Protein AF-0000000076152136 (afdb_homodimer)

Nearest PDB structures (foldseek):
  3vpp-assembly1_A  TM=8.158E-01  e=1.693E-06  Homo sapiens
  3l9j-assembly1_C  TM=7.430E-01  e=2.283E-07  Homo sapiens
  6m5m-assembly1_A  TM=7.061E-01  e=3.364E-07  Saxidomus purpurata
  6a7s-assembly1_B  TM=7.247E-01  e=1.395E-06  Saxidomus purpurata
  1jwi-assembly1_A  TM=7.028E-01  e=2.193E-06  Bitis arietans

Solvent-accessible surface area (backbone atoms only — not comparable to full-atom values): 16920 Å² total; per-residue (Å²): 137,85,80,77,77,78,78,76,78,74,75,74,73,73,76,73,76,66,71,71,78,74,70,53,63,88,88,33,53,70,56,91,92,34,29,31,45,81,40,78,63,60,34,22,42,62,55,40,42,54,51,20,25,75,72,72,25,29,26,30,71,61,94,42,66,66,58,47,50,49,53,18,48,51,28,42,76,67,68,39,78,58,48,25,30,35,24,36,34,46,79,33,61,86,38,74,36,30,44,45,22,31,49,55,68,45,36,68,40,79,48,85,71,74,58,66,47,93,56,68,46,39,28,43,70,93,54,67,18,38,21,29,30,37,26,36,84,47,56,37,48,32,45,42,78,50,45,82,26,17,27,30,26,27,90,135,86,79,77,76,80,77,76,76,76,76,76,73,74,75,71,77,68,71,72,78,73,70,52,62,89,87,32,53,71,57,91,94,34,28,30,44,80,40,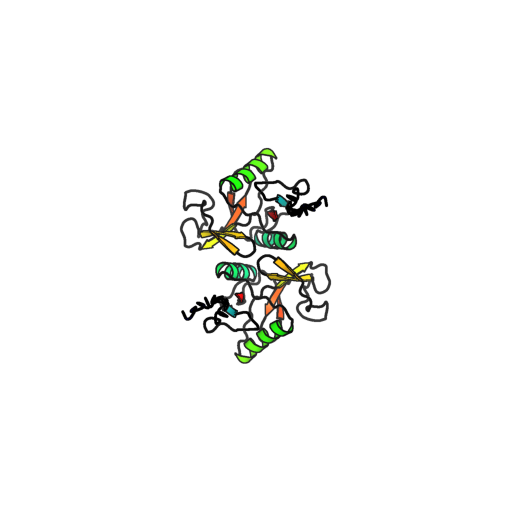78,64,60,32,22,42,61,56,41,42,52,50,19,24,74,71,74,24,29,25,30,69,62,96,42,66,66,57,47,50,50,51,19,48,49,29,40,76,67,68,38,78,59,48,24,30,35,25,37,34,46,79,34,62,87,38,74,34,30,43,46,22,30,47,56,68,45,36,69,39,77,47,86,70,73,57,67,47,90,57,66,46,38,30,43,71,93,55,68,17,39,21,30,29,37,25,36,82,49,55,36,48,32,45,43,78,48,46,83,25,17,27,30,26,27,88

Structure (mmCIF, N/CA/C/O backbone):
data_AF-0000000076152136-model_v1
#
loop_
_entity.id
_entity.type
_entity.pdbx_description
1 polymer 'C-type lectin domain-containing protein'
#
loop_
_atom_site.group_PDB
_atom_site.id
_atom_site.type_symbol
_atom_site.label_atom_id
_atom_site.label_alt_id
_atom_site.label_comp_id
_atom_site.label_asym_id
_atom_site.label_entity_id
_atom_site.label_seq_id
_atom_site.pdbx_PDB_ins_code
_atom_site.Cartn_x
_atom_site.Cartn_y
_atom_site.Cartn_z
_atom_site.occupancy
_atom_site.B_iso_or_equiv
_atom_site.auth_seq_id
_atom_site.auth_comp_id
_atom_site.auth_asym_id
_atom_site.auth_atom_id
_atom_site.pdbx_PDB_model_num
ATOM 1 N N . MET A 1 1 ? -76.875 11.047 0.855 1 34.5 1 MET A N 1
ATOM 2 C CA . MET A 1 1 ? -75.75 10.117 0.779 1 34.5 1 MET A CA 1
ATOM 3 C C . MET A 1 1 ? -74.438 10.867 0.661 1 34.5 1 MET A C 1
ATOM 5 O O . MET A 1 1 ? -74.188 11.555 -0.335 1 34.5 1 MET A O 1
ATOM 9 N N . LEU A 1 2 ? -73.875 11.336 1.82 1 40 2 LEU A N 1
ATOM 10 C CA . LEU A 1 2 ? -72.688 12.102 2.045 1 40 2 LEU A CA 1
ATOM 11 C C . LEU A 1 2 ? -71.438 11.273 1.706 1 40 2 LEU A C 1
ATOM 13 O O . LEU A 1 2 ? -71.25 10.172 2.238 1 40 2 LEU A O 1
ATOM 17 N N . ALA A 1 3 ? -71 11.289 0.425 1 41.75 3 ALA A N 1
ATOM 18 C CA . ALA A 1 3 ? -69.75 10.672 -0.077 1 41.75 3 ALA A CA 1
ATOM 19 C C . ALA A 1 3 ? -68.562 11.188 0.685 1 41.75 3 ALA A C 1
ATOM 21 O O . ALA A 1 3 ? -68.25 12.391 0.699 1 41.75 3 ALA A O 1
ATOM 22 N N . PHE A 1 4 ? -68.25 10.508 1.838 1 46.78 4 PHE A N 1
ATOM 23 C CA . PHE A 1 4 ? -67 10.781 2.514 1 46.78 4 PHE A CA 1
ATOM 24 C C . PHE A 1 4 ? -65.812 10.406 1.632 1 46.78 4 PHE A C 1
ATOM 26 O O . PHE A 1 4 ? -65.688 9.258 1.184 1 46.78 4 PHE A O 1
ATOM 33 N N . SER A 1 5 ? -65.312 11.328 0.805 1 44.88 5 SER A N 1
ATOM 34 C CA . SER A 1 5 ? -64.062 11.156 0.088 1 44.88 5 SER A CA 1
ATOM 35 C C . SER A 1 5 ? -62.875 10.93 1.052 1 44.88 5 SER A C 1
ATOM 37 O O . SER A 1 5 ? -62.688 11.711 1.982 1 44.88 5 SER A O 1
ATOM 39 N N . HIS A 1 6 ? -62.594 9.617 1.369 1 48.75 6 HIS A N 1
ATOM 40 C CA . HIS A 1 6 ? -61.406 9.297 2.131 1 48.75 6 HIS A CA 1
ATOM 41 C C . HIS A 1 6 ? -60.156 9.797 1.422 1 48.75 6 HIS A C 1
ATOM 43 O O . HIS A 1 6 ? -59.875 9.406 0.283 1 48.75 6 HIS A O 1
ATOM 49 N N . CYS A 1 7 ? -59.688 11.031 1.726 1 40.19 7 CYS A N 1
ATOM 50 C CA . CYS A 1 7 ? -58.344 11.484 1.329 1 40.19 7 CYS A CA 1
ATOM 51 C C . CYS A 1 7 ? -57.25 10.586 1.918 1 40.19 7 CYS A C 1
ATOM 53 O O . CYS A 1 7 ? -57.125 10.5 3.139 1 40.19 7 CYS A O 1
ATOM 55 N N . VAL A 1 8 ? -56.969 9.492 1.274 1 46.38 8 VAL A N 1
ATOM 56 C CA . VAL A 1 8 ? -55.781 8.711 1.646 1 46.38 8 VAL A CA 1
ATOM 57 C C . VAL A 1 8 ? -54.531 9.594 1.575 1 46.38 8 VAL A C 1
ATOM 59 O O . VAL A 1 8 ? -54.156 10.07 0.501 1 46.38 8 VAL A O 1
ATOM 62 N N . LEU A 1 9 ? -54.281 10.352 2.617 1 42.28 9 LEU A N 1
ATOM 63 C CA . LEU A 1 9 ? -52.969 10.969 2.703 1 42.28 9 LEU A CA 1
ATOM 64 C C . LEU A 1 9 ? -51.844 9.914 2.627 1 42.28 9 LEU A C 1
ATOM 66 O O . LEU A 1 9 ? -51.781 9.039 3.492 1 42.28 9 LEU A O 1
ATOM 70 N N . VAL A 1 10 ? -51.438 9.562 1.43 1 45.47 10 VAL A N 1
ATOM 71 C CA . VAL A 1 10 ? -50.219 8.797 1.251 1 45.47 10 VAL A CA 1
ATOM 72 C C . VAL A 1 10 ? -49.031 9.555 1.864 1 45.47 10 VAL A C 1
ATOM 74 O O . VAL A 1 10 ? -48.688 10.641 1.397 1 45.47 10 VAL A O 1
ATOM 77 N N . PHE A 1 11 ? -48.875 9.414 3.164 1 42.09 11 PHE A N 1
ATOM 78 C CA . PHE A 1 11 ? -47.625 9.891 3.734 1 42.09 11 PHE A CA 1
ATOM 79 C C . PHE A 1 11 ? -46.438 9.273 3.012 1 42.09 11 PHE A C 1
ATOM 81 O O . PHE A 1 11 ? -46.188 8.062 3.1 1 42.09 11 PHE A O 1
ATOM 88 N N . CYS A 1 12 ? -46.031 9.789 1.852 1 41.72 12 CYS A N 1
ATOM 89 C CA . CYS A 1 12 ? -44.688 9.508 1.346 1 41.72 12 CYS A CA 1
ATOM 90 C C . CYS A 1 12 ? -43.625 9.797 2.406 1 41.72 12 CYS A C 1
ATOM 92 O O . CYS A 1 12 ? -43.375 10.961 2.74 1 41.72 12 CYS A O 1
ATOM 94 N N . GLY A 1 13 ? -43.594 8.945 3.475 1 42.78 13 GLY A N 1
ATOM 95 C CA . GLY A 1 13 ? -42.438 9.086 4.359 1 42.78 13 GLY A CA 1
ATOM 96 C C . GLY A 1 13 ? -41.125 9.281 3.617 1 42.78 13 GLY A C 1
ATOM 97 O O . GLY A 1 13 ? -40.688 8.406 2.869 1 42.78 13 GLY A O 1
ATOM 98 N N . LEU A 1 14 ? -40.812 10.469 3.139 1 42.31 14 LEU A N 1
ATOM 99 C CA . LEU A 1 14 ? -39.438 10.812 2.799 1 42.31 14 LEU A CA 1
ATOM 100 C C . LEU A 1 14 ? -38.469 10.258 3.842 1 42.31 14 LEU A C 1
ATOM 102 O O . LEU A 1 14 ? -38.469 10.711 4.988 1 42.31 14 LEU A O 1
ATOM 106 N N . HIS A 1 15 ? -38.094 8.938 3.791 1 45.69 15 HIS A N 1
ATOM 107 C CA . HIS A 1 15 ? -36.906 8.516 4.504 1 45.69 15 HIS A CA 1
ATOM 108 C C . HIS A 1 15 ? -35.75 9.477 4.238 1 45.69 15 HIS A C 1
ATOM 110 O O . HIS A 1 15 ? -35.188 9.492 3.141 1 45.69 15 HIS A O 1
ATOM 116 N N . LEU A 1 16 ? -35.781 10.648 4.762 1 39.72 16 LEU A N 1
ATOM 117 C CA . LEU A 1 16 ? -34.5 11.344 4.902 1 39.72 16 LEU A CA 1
ATOM 118 C C . LEU A 1 16 ? -33.438 10.414 5.441 1 39.72 16 LEU A C 1
ATOM 120 O O . LEU A 1 16 ? -33.5 9.984 6.598 1 39.72 16 LEU A O 1
ATOM 124 N N . PHE A 1 17 ? -32.844 9.547 4.641 1 41.81 17 PHE A N 1
ATOM 125 C CA . PHE A 1 17 ? -31.516 9.039 4.969 1 41.81 17 PHE A CA 1
ATOM 126 C C . PHE A 1 17 ? -30.625 10.156 5.516 1 41.81 17 PHE A C 1
ATOM 128 O O . PHE A 1 17 ? -30.047 10.922 4.746 1 41.81 17 PHE A O 1
ATOM 135 N N . TYR A 1 18 ? -31 10.828 6.613 1 36.88 18 TYR A N 1
ATOM 136 C CA . TYR A 1 18 ? -29.969 11.547 7.336 1 36.88 18 TYR A CA 1
ATOM 137 C C . TYR A 1 18 ? -28.703 10.695 7.449 1 36.88 18 TYR A C 1
ATOM 139 O O . TYR A 1 18 ? -28.703 9.656 8.117 1 36.88 18 TYR A O 1
ATOM 147 N N . SER A 1 19 ? -27.891 10.516 6.41 1 42.25 19 SER A N 1
ATOM 148 C CA . SER A 1 19 ? -26.484 10.164 6.656 1 42.25 19 SER A CA 1
ATOM 149 C C . SER A 1 19 ? -25.969 10.812 7.938 1 42.25 19 SER A C 1
ATOM 151 O O . SER A 1 19 ? -25.984 12.031 8.07 1 42.25 19 SER A O 1
ATOM 153 N N . GLN A 1 20 ? -26.406 10.367 9.156 1 41.06 20 GLN A N 1
ATOM 154 C CA . GLN A 1 20 ? -25.703 10.82 10.352 1 41.06 20 GLN A CA 1
ATOM 155 C C . GLN A 1 20 ? -24.281 11.25 10.016 1 41.06 20 GLN A C 1
ATOM 157 O O . GLN A 1 20 ? -23.516 10.477 9.445 1 41.06 20 GLN A O 1
ATOM 162 N N . ALA A 1 21 ? -23.984 12.383 9.547 1 46.81 21 ALA A N 1
ATOM 163 C CA . ALA A 1 21 ? -22.672 13 9.594 1 46.81 21 ALA A CA 1
ATOM 164 C C . ALA A 1 21 ? -21.844 12.445 10.758 1 46.81 21 ALA A C 1
ATOM 166 O O . ALA A 1 21 ? -22.203 12.648 11.922 1 46.81 21 ALA A O 1
ATOM 167 N N . ASP A 1 22 ? -21.375 11.195 10.977 1 51.34 22 ASP A N 1
ATOM 168 C CA . ASP A 1 22 ? -20.578 10.516 12.008 1 51.34 22 ASP A CA 1
ATOM 169 C C . ASP A 1 22 ? -19.484 11.43 12.539 1 51.34 22 ASP A C 1
ATOM 171 O O . ASP A 1 22 ? -18.609 11.867 11.789 1 51.34 22 ASP A O 1
ATOM 175 N N . ALA A 1 23 ? -19.766 12.227 13.586 1 57.69 23 ALA A N 1
ATOM 176 C CA . ALA A 1 23 ? -18.828 13.008 14.391 1 57.69 23 ALA A CA 1
ATOM 177 C C . ALA A 1 23 ? -17.5 12.273 14.547 1 57.69 23 ALA A C 1
ATOM 179 O O . ALA A 1 23 ? -17.469 11.055 14.719 1 57.69 23 ALA A O 1
ATOM 180 N N . CYS A 1 24 ? -16.5 12.914 13.914 1 74.12 24 CYS A N 1
ATOM 181 C CA . CYS A 1 24 ? -15.172 12.383 14.18 1 74.12 24 CYS A CA 1
ATOM 182 C C . CYS A 1 24 ? -14.961 12.156 15.672 1 74.12 24 CYS A C 1
ATOM 184 O O . CYS A 1 24 ? -15.469 12.922 16.5 1 74.12 24 CYS A O 1
ATOM 186 N N . SER A 1 25 ? -15.016 10.852 16.156 1 62.91 25 SER A N 1
ATOM 187 C CA . SER A 1 25 ? -14.789 10.617 17.578 1 62.91 25 SER A CA 1
ATOM 188 C C . SER A 1 25 ? -13.656 11.492 18.109 1 62.91 25 SER A C 1
ATOM 190 O O . SER A 1 25 ? -12.727 11.828 17.359 1 62.91 25 SER A O 1
ATOM 192 N N . HIS A 1 26 ? -13.773 12.375 19.094 1 62.06 26 HIS A N 1
ATOM 193 C CA . HIS A 1 26 ? -12.703 13.109 19.766 1 62.06 26 HIS A CA 1
ATOM 194 C C . HIS A 1 26 ? -11.508 12.203 20.047 1 62.06 26 HIS A C 1
ATOM 196 O O . HIS A 1 26 ? -11.68 11.055 20.453 1 62.06 26 HIS A O 1
ATOM 202 N N . PRO A 1 27 ? -10.297 12.836 19.688 1 63.66 27 PRO A N 1
ATOM 203 C CA . PRO A 1 27 ? -9.656 14.094 19.297 1 63.66 27 PRO A CA 1
A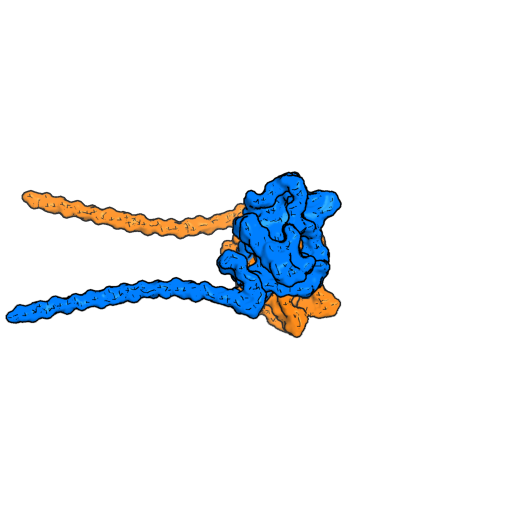TOM 204 C C . PRO A 1 27 ? -9.25 14.117 17.812 1 63.66 27 PRO A C 1
ATOM 206 O O . PRO A 1 27 ? -8.336 14.852 17.438 1 63.66 27 PRO A O 1
ATOM 209 N N . TYR A 1 28 ? -9.961 13.5 17.016 1 73.44 28 TYR A N 1
ATOM 210 C CA . TYR A 1 28 ? -9.57 13.43 15.617 1 73.44 28 TYR A CA 1
ATOM 211 C C . TYR A 1 28 ? -9.93 14.719 14.883 1 73.44 28 TYR A C 1
ATOM 213 O O . TYR A 1 28 ? -11.086 15.148 14.906 1 73.44 28 TYR A O 1
ATOM 221 N N . PRO A 1 29 ? -8.875 15.531 14.305 1 78.06 29 PRO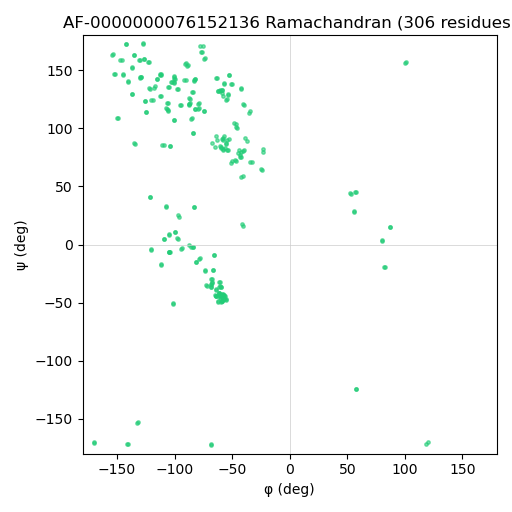 A N 1
ATOM 222 C CA . PRO A 1 29 ? -9.188 16.703 13.5 1 78.06 29 PRO A CA 1
ATOM 223 C C . PRO A 1 29 ? -10.195 16.406 12.391 1 78.06 29 PRO A C 1
ATOM 225 O O . PRO A 1 29 ? -10.188 15.32 11.812 1 78.06 29 PRO A O 1
ATOM 228 N N . LYS A 1 30 ? -11.078 17.406 12.305 1 84.31 30 LYS A N 1
ATOM 229 C CA . LYS A 1 30 ? -12.008 17.375 11.18 1 84.31 30 LYS A CA 1
ATOM 230 C C . LYS A 1 30 ? -11.648 18.422 10.141 1 84.31 30 LYS A C 1
ATOM 232 O O . LYS A 1 30 ? -11.523 19.609 10.469 1 84.31 30 LYS A O 1
ATOM 237 N N . ILE A 1 31 ? -11.305 18.031 9 1 84.44 31 ILE A N 1
ATOM 238 C CA . ILE A 1 31 ? -11.07 18.938 7.879 1 84.44 31 ILE A CA 1
ATOM 239 C C . ILE A 1 31 ? -12.047 18.609 6.75 1 84.44 31 ILE A C 1
ATOM 241 O O . ILE A 1 31 ? -12.062 17.484 6.234 1 84.44 31 ILE A O 1
ATOM 245 N N . GLY A 1 32 ? -12.836 19.625 6.301 1 79.75 32 GLY A N 1
ATOM 246 C CA . GLY A 1 32 ? -13.891 19.312 5.348 1 79.75 32 GLY A CA 1
ATOM 247 C C . GLY A 1 32 ? -14.875 18.281 5.859 1 79.75 32 GLY A C 1
ATOM 248 O O . GLY A 1 32 ? -15.438 18.422 6.945 1 79.75 32 GLY A O 1
ATOM 249 N N . GLN A 1 33 ? -14.984 17.25 5.066 1 80.69 33 GLN A N 1
ATOM 250 C CA . GLN A 1 33 ? -15.945 16.219 5.441 1 80.69 33 GLN A CA 1
ATOM 251 C C . GLN A 1 33 ? -15.242 14.992 6.004 1 80.69 33 GLN A C 1
ATOM 253 O O . GLN A 1 33 ? -15.883 13.977 6.285 1 80.69 33 GLN A O 1
ATOM 258 N N . SER A 1 34 ? -13.953 15.18 6.188 1 88.06 34 SER A N 1
ATOM 259 C CA . SER A 1 34 ? -13.195 14.008 6.59 1 88.06 34 SER A CA 1
ATOM 260 C C . SER A 1 34 ? -12.672 14.141 8.016 1 88.06 34 SER A C 1
ATOM 262 O O . SER A 1 34 ? -12.43 15.258 8.492 1 88.06 34 SER A O 1
ATOM 264 N N . CYS A 1 35 ? -12.625 12.977 8.711 1 92 35 CYS A N 1
ATOM 265 C CA . CYS A 1 35 ? -12 12.875 10.023 1 92 35 CYS A CA 1
ATOM 266 C C . CYS A 1 35 ? -10.602 12.281 9.914 1 92 35 CYS A C 1
ATOM 268 O O . CYS A 1 35 ? -10.375 11.344 9.133 1 92 35 CYS A O 1
ATOM 270 N N . TYR A 1 36 ? -9.719 12.852 10.688 1 94.06 36 TYR A N 1
ATOM 271 C CA . TYR A 1 36 ? -8.32 12.43 10.609 1 94.06 36 TYR A CA 1
ATOM 272 C C . TYR A 1 36 ? -7.816 11.938 11.961 1 94.06 36 TYR A C 1
ATOM 274 O O . TYR A 1 36 ? -8.148 12.516 13 1 94.06 36 TYR A O 1
ATOM 282 N N . LEU A 1 37 ? -7.156 10.859 11.969 1 93.56 37 LEU A N 1
ATOM 283 C CA . LEU A 1 37 ? -6.48 10.305 13.141 1 93.56 37 LEU A CA 1
ATOM 284 C C . LEU A 1 37 ? -4.973 10.484 13.039 1 93.56 37 LEU A C 1
ATOM 286 O O . LEU A 1 37 ? -4.336 9.93 12.133 1 93.56 37 LEU A O 1
ATOM 290 N N . LEU A 1 38 ? -4.43 11.297 13.977 1 95.44 38 LEU A N 1
ATOM 291 C CA . LEU A 1 38 ? -2.986 11.492 14.031 1 95.44 38 LEU A CA 1
ATOM 292 C C . LEU A 1 38 ? -2.322 10.422 14.891 1 95.44 38 LEU A C 1
ATOM 294 O O . LEU A 1 38 ? -2.709 10.227 16.047 1 95.44 38 LEU A O 1
ATOM 298 N N . ASN A 1 39 ? -1.43 9.688 14.312 1 96.31 39 ASN A N 1
ATOM 299 C CA . ASN A 1 39 ? -0.642 8.68 15.016 1 96.31 39 ASN A CA 1
ATOM 300 C C . ASN A 1 39 ? 0.798 9.141 15.227 1 96.31 39 ASN A C 1
ATOM 302 O O . ASN A 1 39 ? 1.455 9.586 14.281 1 96.31 39 ASN A O 1
ATOM 306 N N . TYR A 1 40 ? 1.277 8.922 16.422 1 96.5 40 TYR A N 1
ATOM 307 C CA . TYR A 1 40 ? 2.553 9.539 16.766 1 96.5 40 TYR A CA 1
ATOM 308 C C . TYR A 1 40 ? 3.678 8.508 16.75 1 96.5 40 TYR A C 1
ATOM 310 O O . TYR A 1 40 ? 4.852 8.859 16.891 1 96.5 40 TYR A O 1
ATOM 318 N N . GLU A 1 41 ? 3.293 7.273 16.562 1 96.62 41 GLU A N 1
ATOM 319 C CA . GLU A 1 41 ? 4.336 6.27 16.375 1 96.62 41 GLU A CA 1
ATOM 320 C C . GLU A 1 41 ? 5.184 6.586 15.141 1 96.62 41 GLU A C 1
ATOM 322 O O . GLU A 1 41 ? 4.656 6.961 14.094 1 96.62 41 GLU A O 1
ATOM 327 N N . ARG A 1 42 ? 6.52 6.52 15.344 1 98.06 42 ARG A N 1
ATOM 328 C CA . ARG A 1 42 ? 7.434 6.805 14.25 1 98.06 42 ARG A CA 1
ATOM 329 C C . ARG A 1 42 ? 7.617 5.586 13.352 1 98.06 42 ARG A C 1
ATOM 331 O O . ARG A 1 42 ? 8.125 4.551 13.797 1 98.06 42 ARG A O 1
ATOM 338 N N . VAL A 1 43 ? 7.211 5.707 12.133 1 97.44 43 VAL A N 1
ATOM 339 C CA . VAL A 1 43 ? 7.246 4.586 11.203 1 97.44 43 VAL A CA 1
ATOM 340 C C . VAL A 1 43 ? 7.625 5.082 9.812 1 97.44 43 VAL A C 1
ATOM 342 O O . VAL A 1 43 ? 7.824 6.281 9.609 1 97.44 43 VAL A O 1
ATOM 345 N N . THR A 1 44 ? 7.863 4.137 8.859 1 96.5 44 THR A N 1
ATOM 346 C CA . THR A 1 44 ? 8.047 4.484 7.457 1 96.5 44 THR A CA 1
ATOM 347 C C . THR A 1 44 ? 6.703 4.801 6.801 1 96.5 44 THR A C 1
ATOM 349 O O . THR A 1 44 ? 5.648 4.492 7.355 1 96.5 44 THR A O 1
ATOM 352 N N . TRP A 1 45 ? 6.773 5.414 5.629 1 97.38 45 TRP A N 1
ATOM 353 C CA . TRP A 1 45 ? 5.551 5.664 4.875 1 97.38 45 TRP A CA 1
ATOM 354 C C . TRP A 1 45 ? 4.824 4.359 4.566 1 97.38 45 TRP A C 1
ATOM 356 O O . TRP A 1 45 ? 3.602 4.277 4.699 1 97.38 45 TRP A O 1
ATOM 366 N N . ASN A 1 46 ? 5.566 3.355 4.168 1 93.62 46 ASN A N 1
ATOM 367 C CA . ASN A 1 46 ? 4.969 2.07 3.814 1 93.62 46 ASN A CA 1
ATOM 368 C C . ASN A 1 46 ? 4.234 1.449 4.996 1 93.62 46 ASN A C 1
ATOM 370 O O . ASN A 1 46 ? 3.125 0.933 4.844 1 93.62 46 ASN A O 1
ATOM 374 N N . THR A 1 47 ? 4.832 1.51 6.105 1 94.31 47 THR A N 1
ATOM 375 C CA . THR A 1 47 ? 4.188 0.997 7.312 1 94.31 47 THR A CA 1
ATOM 376 C C . THR A 1 47 ? 2.939 1.807 7.645 1 94.31 47 THR A C 1
ATOM 378 O O . THR A 1 47 ? 1.898 1.24 7.984 1 94.31 47 THR A O 1
ATOM 381 N N . ALA A 1 48 ? 3.057 3.104 7.539 1 97.62 48 ALA A N 1
ATOM 382 C CA . ALA A 1 48 ? 1.928 3.994 7.801 1 97.62 48 ALA A CA 1
ATOM 383 C C . ALA A 1 48 ? 0.741 3.652 6.902 1 97.62 48 ALA A C 1
ATOM 385 O O . ALA A 1 48 ? -0.397 3.574 7.371 1 97.62 48 ALA A O 1
ATOM 386 N N . TYR A 1 49 ? 1.048 3.49 5.641 1 96.88 49 TYR A N 1
ATOM 387 C CA . TYR A 1 49 ? 0.014 3.162 4.664 1 96.88 49 TYR A CA 1
ATOM 388 C C . TYR A 1 49 ? -0.746 1.907 5.074 1 96.88 49 TYR A C 1
ATOM 390 O O . TYR A 1 49 ? -1.979 1.902 5.105 1 96.88 49 TYR A O 1
ATOM 398 N N . MET A 1 50 ? -0.024 0.896 5.441 1 94.5 50 MET A N 1
ATOM 399 C CA . MET A 1 50 ? -0.636 -0.376 5.816 1 94.5 50 MET A CA 1
ATOM 400 C C . MET A 1 50 ? -1.411 -0.242 7.121 1 94.5 50 MET A C 1
ATOM 402 O O . MET A 1 50 ? -2.463 -0.862 7.293 1 94.5 50 MET A O 1
ATOM 406 N N . ARG A 1 51 ? -0.927 0.512 8.016 1 95.06 51 ARG A N 1
ATOM 407 C CA . ARG A 1 51 ? -1.616 0.714 9.281 1 95.06 51 ARG A CA 1
ATOM 408 C C . ARG A 1 51 ? -2.963 1.398 9.07 1 95.06 51 ARG A C 1
ATOM 410 O O . ARG A 1 51 ? -3.967 0.997 9.664 1 95.06 51 ARG A O 1
ATOM 417 N N . CYS A 1 52 ? -2.963 2.377 8.273 1 96.44 52 CYS A N 1
ATOM 418 C CA . CYS A 1 52 ? -4.227 3.068 8.047 1 96.44 52 CYS A CA 1
ATOM 419 C C . CYS A 1 52 ? -5.238 2.146 7.375 1 96.44 52 CYS A 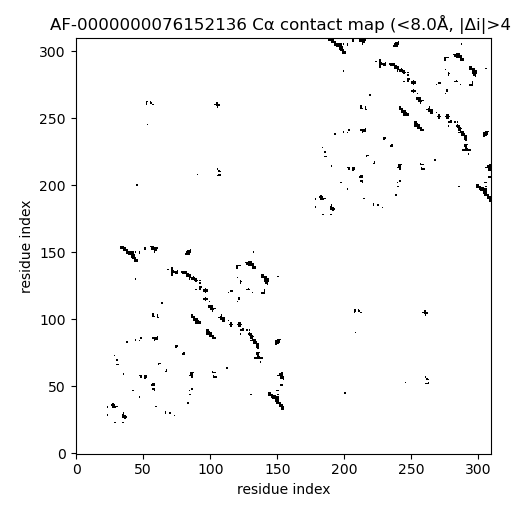C 1
ATOM 421 O O . CYS A 1 52 ? -6.43 2.201 7.684 1 96.44 52 CYS A O 1
ATOM 423 N N . LEU A 1 53 ? -4.785 1.313 6.445 1 95.5 53 LEU A N 1
ATOM 424 C CA . LEU A 1 53 ? -5.672 0.317 5.852 1 95.5 53 LEU A CA 1
ATOM 425 C C . LEU A 1 53 ? -6.25 -0.6 6.926 1 95.5 53 LEU A C 1
ATOM 427 O O . LEU A 1 53 ? -7.441 -0.916 6.902 1 95.5 53 LEU A O 1
ATOM 431 N N . SER A 1 54 ? -5.391 -1.009 7.836 1 92.62 54 SER A N 1
ATOM 432 C CA . SER A 1 54 ? -5.828 -1.943 8.867 1 92.62 54 SER A CA 1
ATOM 433 C C . SER A 1 54 ? -6.844 -1.296 9.805 1 92.62 54 SER A C 1
ATOM 435 O O . SER A 1 54 ? -7.637 -1.99 10.445 1 92.62 54 SER A O 1
ATOM 437 N N . TYR A 1 55 ? -6.859 0.032 9.867 1 91.31 55 TYR A N 1
ATOM 438 C CA . TYR A 1 55 ? -7.82 0.771 10.68 1 91.31 55 TYR A CA 1
ATOM 439 C C . TYR A 1 55 ? -9.133 0.954 9.93 1 91.31 55 TYR A C 1
ATOM 441 O O . TYR A 1 55 ? -10.094 1.506 10.477 1 91.31 55 TYR A O 1
ATOM 449 N N . GLY A 1 56 ? -9.203 0.493 8.742 1 91.44 56 GLY A N 1
ATOM 450 C CA . GLY A 1 56 ? -10.414 0.651 7.957 1 91.44 56 GLY A CA 1
ATOM 451 C C . GLY A 1 56 ? -10.4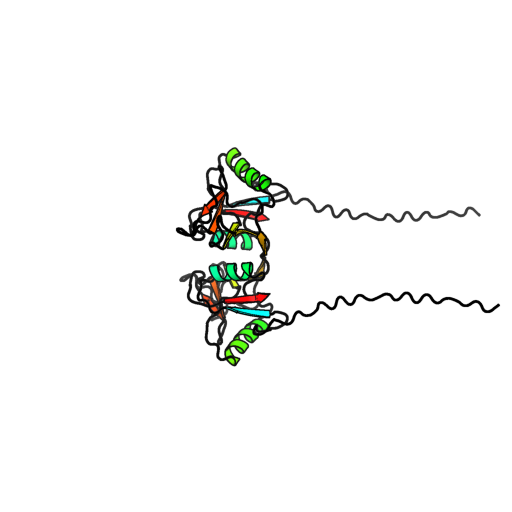69 1.962 7.191 1 91.44 56 GLY A C 1
ATOM 452 O O . GLY A 1 56 ? -11.523 2.365 6.707 1 91.44 56 GLY A O 1
ATOM 453 N N . GLY A 1 57 ? -9.391 2.619 7.078 1 93.06 57 GLY A N 1
ATOM 454 C CA . GLY A 1 57 ? -9.25 3.863 6.336 1 93.06 57 GLY A CA 1
ATOM 455 C C . GLY A 1 57 ? -8.062 3.873 5.398 1 93.06 57 GLY A C 1
ATOM 456 O O . GLY A 1 57 ? -7.711 2.84 4.824 1 93.06 57 GLY A O 1
ATOM 457 N N . HIS A 1 58 ? -7.539 5.012 5.121 1 95.88 58 HIS A N 1
ATOM 458 C CA . HIS A 1 58 ? -6.363 5.199 4.273 1 95.88 58 HIS A CA 1
ATOM 459 C C . HIS A 1 58 ? -5.535 6.391 4.738 1 95.88 58 HIS A C 1
ATOM 461 O O . HIS A 1 58 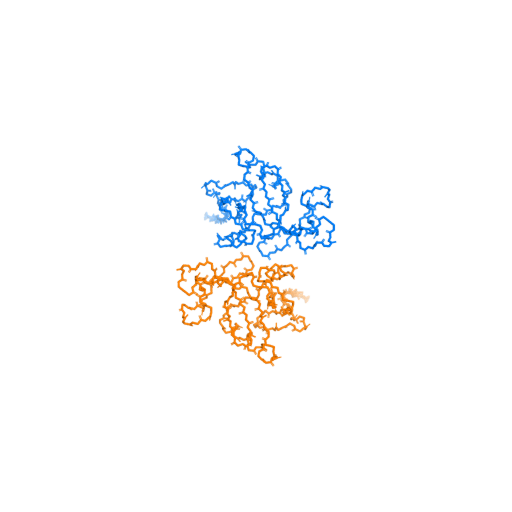? -6 7.203 5.543 1 95.88 58 HIS A O 1
ATOM 467 N N . LEU A 1 59 ? -4.285 6.383 4.34 1 97.31 59 LEU A N 1
ATOM 468 C CA . LEU A 1 59 ? -3.494 7.578 4.613 1 97.31 59 LEU A CA 1
ATOM 469 C C . LEU A 1 59 ? -4.195 8.828 4.09 1 97.31 59 LEU A C 1
ATOM 471 O O . LEU A 1 59 ? -4.793 8.797 3.01 1 97.31 59 LEU A O 1
ATOM 475 N N . ALA A 1 60 ? -4.008 9.883 4.809 1 96.88 60 ALA A N 1
ATOM 476 C CA . ALA A 1 60 ? -4.785 11.102 4.582 1 96.88 60 ALA A CA 1
ATOM 477 C C . ALA A 1 60 ? -4.586 11.617 3.158 1 96.88 60 ALA A C 1
ATOM 479 O O . ALA A 1 60 ? -3.457 11.703 2.676 1 96.88 60 ALA A O 1
ATOM 480 N N . VAL A 1 61 ? -5.629 11.938 2.539 1 96.5 61 VAL A N 1
ATOM 481 C CA . VAL A 1 61 ? -5.656 12.555 1.219 1 96.5 61 VAL A CA 1
ATOM 482 C C . VAL A 1 61 ? -6.488 13.836 1.265 1 96.5 61 VAL A C 1
ATOM 484 O O . VAL A 1 61 ? -7.285 14.031 2.184 1 96.5 61 VAL A O 1
ATOM 487 N N . PHE A 1 62 ? -6.223 14.68 0.255 1 94.38 62 PHE A N 1
ATOM 488 C CA . PHE A 1 62 ? -6.891 15.977 0.242 1 94.38 62 PHE A CA 1
ATOM 489 C C . PHE A 1 62 ? -7.375 16.328 -1.161 1 94.38 62 PHE A C 1
ATOM 491 O O . PHE A 1 62 ? -6.598 16.297 -2.117 1 94.38 62 PHE A O 1
ATOM 498 N N . GLU A 1 63 ? -8.602 16.688 -1.244 1 89.81 63 GLU A N 1
ATOM 499 C CA . GLU A 1 63 ? -9.219 16.938 -2.539 1 89.81 63 GLU A CA 1
ATOM 500 C C . GLU A 1 63 ? -8.711 18.25 -3.145 1 89.81 63 GLU A C 1
ATOM 502 O O . GLU A 1 63 ? -8.609 18.375 -4.367 1 89.81 63 GLU A O 1
ATOM 507 N N . THR A 1 64 ? -8.469 19.203 -2.254 1 90.69 64 THR A N 1
ATOM 508 C CA . THR A 1 64 ? -8.008 20.516 -2.717 1 90.69 64 THR A CA 1
ATOM 509 C C . THR A 1 64 ? -6.777 20.953 -1.934 1 90.69 64 THR A C 1
ATOM 511 O O . THR A 1 64 ? -6.516 20.469 -0.836 1 90.69 64 THR A O 1
ATOM 514 N N . LEU A 1 65 ? -6.02 21.906 -2.592 1 89.81 65 LEU A N 1
ATOM 515 C CA . LEU A 1 65 ? -4.879 22.484 -1.892 1 89.81 65 LEU A CA 1
ATOM 516 C C . LEU A 1 65 ? -5.328 23.188 -0.615 1 89.81 65 LEU A C 1
ATOM 518 O O . LEU A 1 65 ? -4.625 23.156 0.397 1 89.81 65 LEU A O 1
ATOM 522 N N . ASP A 1 66 ? -6.484 23.797 -0.689 1 91.31 66 ASP A N 1
ATOM 523 C CA . ASP A 1 66 ? -7.016 24.484 0.487 1 91.31 66 ASP A CA 1
ATOM 524 C C . ASP A 1 66 ? -7.188 23.516 1.653 1 91.31 66 ASP A C 1
ATOM 526 O O . ASP A 1 66 ? -6.824 23.828 2.789 1 91.31 66 ASP A O 1
ATOM 530 N N . GLU A 1 67 ? -7.797 22.391 1.424 1 92 67 GLU A N 1
ATOM 531 C CA . GLU A 1 67 ? -7.965 21.391 2.459 1 92 67 GLU A CA 1
ATOM 532 C C . GLU A 1 67 ? -6.617 20.953 3.035 1 92 67 GLU A C 1
ATOM 534 O O . GLU A 1 67 ? -6.48 20.797 4.25 1 92 67 GLU A O 1
ATOM 539 N N . LEU A 1 68 ? -5.688 20.766 2.186 1 92.69 68 LEU A N 1
ATOM 540 C CA . LEU A 1 68 ? -4.34 20.375 2.586 1 92.69 68 LEU A CA 1
ATOM 541 C C . LEU A 1 68 ? -3.725 21.422 3.512 1 92.69 68 LEU A C 1
ATOM 543 O O . LEU A 1 68 ? -3.162 21.078 4.555 1 92.69 68 LEU A O 1
ATOM 547 N N . LEU A 1 69 ? -3.799 22.641 3.123 1 91.88 69 LEU A N 1
ATOM 548 C CA . LEU A 1 69 ? -3.219 23.719 3.904 1 91.88 69 LEU A CA 1
ATOM 549 C C . LEU A 1 69 ? -3.961 23.906 5.227 1 91.88 69 LEU A C 1
ATOM 551 O O . LEU A 1 69 ? -3.363 24.281 6.23 1 91.88 69 LEU A O 1
ATOM 555 N N . LEU A 1 70 ? -5.293 23.625 5.211 1 93.81 70 LEU A N 1
ATOM 556 C CA . LEU A 1 70 ? -6.055 23.672 6.457 1 93.81 70 LEU A CA 1
ATOM 557 C C . LEU A 1 70 ? -5.512 22.656 7.457 1 93.81 70 LEU A C 1
ATOM 559 O O . LEU A 1 70 ? -5.523 22.906 8.664 1 93.81 70 LEU A O 1
ATOM 563 N N . MET A 1 71 ? -5.082 21.516 7.004 1 94.31 71 MET A N 1
ATOM 564 C CA . MET A 1 71 ? -4.473 20.531 7.887 1 94.31 71 MET A CA 1
ATOM 565 C C . MET A 1 71 ? -3.195 21.078 8.516 1 94.31 71 MET A C 1
ATOM 567 O O . MET A 1 71 ? -2.984 20.938 9.719 1 94.31 71 MET A O 1
ATOM 571 N N . SER A 1 72 ? -2.312 21.641 7.727 1 94.88 72 SER A N 1
ATOM 572 C CA . SER A 1 72 ? -1.083 22.234 8.234 1 94.88 72 SER A CA 1
ATOM 573 C C . SER A 1 72 ? -1.382 23.312 9.266 1 94.88 72 SER A C 1
ATOM 575 O O . SER A 1 72 ? -0.722 23.391 10.305 1 94.88 72 SER A O 1
ATOM 577 N N . GLU A 1 73 ? -2.354 24.125 8.922 1 95 73 GLU A N 1
ATOM 578 C CA . GLU A 1 73 ? -2.754 25.203 9.836 1 95 73 GLU A CA 1
ATOM 579 C C . GLU A 1 73 ? -3.262 24.625 11.156 1 95 73 GLU A C 1
ATOM 581 O O . GLU A 1 73 ? -3.012 25.203 12.219 1 95 73 GLU A O 1
ATOM 586 N N . ASP A 1 74 ? -4.027 23.578 11.086 1 93.44 74 ASP A N 1
ATOM 587 C CA . ASP A 1 74 ? -4.52 22.938 12.305 1 93.44 74 ASP A CA 1
ATOM 588 C C . ASP A 1 74 ? -3.361 22.469 13.18 1 93.44 74 ASP A C 1
ATOM 590 O O . ASP A 1 74 ? -3.387 22.656 14.398 1 93.44 74 ASP A O 1
ATOM 594 N N . LEU A 1 75 ? -2.391 21.875 12.586 1 95 75 LEU A N 1
ATOM 595 C CA . LEU A 1 75 ? -1.208 21.422 13.32 1 95 75 LEU A CA 1
ATOM 596 C C . LEU A 1 75 ? -0.499 22.609 13.969 1 95 75 LEU A C 1
ATOM 598 O O . LEU A 1 75 ? -0.034 22.516 15.109 1 95 75 LEU A O 1
ATOM 602 N N . LYS A 1 76 ? -0.421 23.672 13.211 1 96.06 76 LYS A N 1
ATOM 603 C CA . LYS A 1 76 ? 0.193 24.891 13.727 1 96.06 76 LYS A CA 1
ATOM 604 C C . LYS A 1 76 ? -0.562 25.406 14.945 1 96.06 76 LYS A C 1
ATOM 606 O O . LYS A 1 76 ? 0.048 25.734 15.969 1 96.06 76 LYS A O 1
ATOM 611 N N . LYS A 1 77 ? -1.88 25.453 14.859 1 94.69 77 LYS A N 1
ATOM 612 C CA . LYS A 1 77 ? -2.723 25.938 15.953 1 94.69 77 LYS A CA 1
ATOM 613 C C . LYS A 1 77 ? -2.543 25.078 17.203 1 94.69 77 LYS A C 1
ATOM 615 O O . LYS A 1 77 ? -2.602 25.594 18.328 1 94.69 77 LYS A O 1
ATOM 620 N N . ARG A 1 78 ? -2.299 23.859 17.016 1 92.31 78 ARG A N 1
ATOM 621 C CA . ARG A 1 78 ? -2.121 22.922 18.109 1 92.31 78 ARG A CA 1
ATOM 622 C C . ARG A 1 78 ? -0.678 22.922 18.609 1 92.31 78 ARG A C 1
ATOM 624 O O . ARG A 1 78 ? -0.336 22.203 19.547 1 92.31 78 ARG A O 1
ATOM 631 N N . ASN A 1 79 ? 0.144 23.672 18 1 95.38 79 ASN A N 1
ATOM 632 C CA . ASN A 1 79 ? 1.573 23.719 18.281 1 95.38 79 ASN A CA 1
ATOM 633 C C . ASN A 1 79 ? 2.211 22.344 18.156 1 95.38 79 ASN A C 1
ATOM 635 O O . ASN A 1 79 ? 3.074 21.969 18.953 1 95.38 79 ASN A O 1
ATOM 639 N N . ASP A 1 80 ? 1.545 21.562 17.281 1 94.69 80 ASP A N 1
ATOM 640 C CA . ASP A 1 80 ? 2.121 20.266 16.953 1 94.69 80 ASP A CA 1
ATOM 641 C C . ASP A 1 80 ? 3.154 20.391 15.828 1 94.69 80 ASP A C 1
ATOM 643 O O . ASP A 1 80 ? 2.797 20.609 14.672 1 94.69 80 ASP A O 1
ATOM 647 N N . ARG A 1 81 ? 4.445 20.234 16.156 1 95.94 81 ARG A N 1
ATOM 648 C CA . ARG A 1 81 ? 5.535 20.453 15.203 1 95.94 81 ARG A CA 1
ATOM 649 C C . ARG A 1 81 ? 5.996 19.125 14.594 1 95.94 81 ARG A C 1
ATOM 651 O O . ARG A 1 81 ? 7.012 19.078 13.891 1 95.94 81 ARG A O 1
ATOM 658 N N . ARG A 1 82 ? 5.348 18.109 14.883 1 97 82 ARG A N 1
ATOM 659 C CA . ARG A 1 82 ? 5.742 16.797 14.383 1 97 82 ARG A CA 1
ATOM 660 C C . ARG A 1 82 ? 5.406 16.641 12.906 1 97 82 ARG A C 1
ATOM 662 O O . ARG A 1 82 ? 4.621 17.422 12.359 1 97 82 ARG A O 1
ATOM 669 N N . ASN A 1 83 ? 6.086 15.68 12.273 1 98.12 83 ASN A N 1
ATOM 670 C CA . ASN A 1 83 ? 5.891 15.32 10.875 1 98.12 83 ASN A CA 1
ATOM 671 C C . ASN A 1 83 ? 4.973 14.117 10.727 1 98.12 83 ASN A C 1
ATOM 673 O O . ASN A 1 83 ? 5.117 13.125 11.445 1 98.12 83 ASN A O 1
ATOM 677 N N . PHE A 1 84 ? 3.988 14.203 9.797 1 98.12 84 PHE A N 1
ATOM 678 C CA . PHE A 1 84 ? 3.033 13.117 9.609 1 98.12 84 PHE A CA 1
ATOM 679 C C . PHE A 1 84 ? 3.006 12.664 8.148 1 98.12 84 PHE A C 1
ATOM 681 O O . PHE A 1 84 ? 2.756 13.477 7.254 1 98.12 84 PHE A O 1
ATOM 688 N N . HIS A 1 85 ? 3.277 11.312 7.93 1 98.56 85 HIS A N 1
ATOM 689 C CA . HIS A 1 85 ? 3.057 10.766 6.594 1 98.56 85 HIS A CA 1
ATOM 690 C C . HIS A 1 85 ? 1.615 10.977 6.145 1 98.56 85 HIS A C 1
ATOM 692 O O . HIS A 1 85 ? 0.684 10.82 6.938 1 98.56 85 HIS A O 1
ATOM 698 N N . ILE A 1 86 ? 1.436 11.359 4.871 1 98.06 86 ILE A N 1
ATOM 699 C CA . ILE A 1 86 ? 0.129 11.453 4.23 1 98.06 86 ILE A CA 1
ATOM 700 C C . ILE A 1 86 ? 0.139 10.664 2.924 1 98.06 86 ILE A C 1
ATOM 702 O O . ILE A 1 86 ? 1.192 10.203 2.477 1 98.06 86 ILE A O 1
ATOM 706 N N . GLY A 1 87 ? -1.041 10.531 2.309 1 97.81 87 GLY A N 1
ATOM 707 C CA . GLY A 1 87 ? -1.259 9.5 1.305 1 97.81 87 GLY A CA 1
ATOM 708 C C . GLY A 1 87 ? -0.776 9.898 -0.076 1 97.81 87 GLY A C 1
ATOM 709 O O . GLY A 1 87 ? -1.372 9.516 -1.084 1 97.81 87 GLY A O 1
ATOM 710 N N . GLY A 1 88 ? 0.235 10.664 -0.19 1 96.38 88 GLY A N 1
ATOM 711 C CA . GLY A 1 88 ? 0.746 11.102 -1.48 1 96.38 88 GLY A CA 1
ATOM 712 C C . GLY A 1 88 ? 1.957 10.305 -1.939 1 96.38 88 GLY A C 1
ATOM 713 O O . GLY A 1 88 ? 2.824 9.969 -1.133 1 96.38 88 GLY A O 1
ATOM 714 N N . ARG A 1 89 ? 1.948 10.078 -3.271 1 94.69 89 ARG A N 1
ATOM 715 C CA . ARG A 1 89 ? 3.043 9.328 -3.883 1 94.69 89 ARG A CA 1
ATOM 716 C C . ARG A 1 89 ? 3.43 9.93 -5.23 1 94.69 89 ARG A C 1
ATOM 718 O O . ARG A 1 89 ? 2.562 10.344 -6 1 94.69 89 ARG A O 1
ATOM 725 N N . ASN A 1 90 ? 4.781 9.953 -5.441 1 93.19 90 ASN A N 1
ATOM 726 C CA . ASN A 1 90 ? 5.281 10.227 -6.781 1 93.19 90 ASN A CA 1
ATOM 727 C C . ASN A 1 90 ? 5.383 8.953 -7.617 1 93.19 90 ASN A C 1
ATOM 729 O O . ASN A 1 90 ? 6.094 8.016 -7.246 1 93.19 90 ASN A O 1
ATOM 733 N N . ILE A 1 91 ? 4.656 8.914 -8.812 1 90.94 91 ILE A N 1
ATOM 734 C CA . ILE A 1 91 ? 4.59 7.645 -9.531 1 90.94 91 ILE A CA 1
ATOM 735 C C . ILE A 1 91 ? 5.504 7.691 -10.75 1 90.94 91 ILE A C 1
ATOM 737 O O . ILE A 1 91 ? 5.699 6.68 -11.43 1 90.94 91 ILE A O 1
ATOM 741 N N . ASN A 1 92 ? 6.062 8.812 -11.031 1 88.75 92 ASN A N 1
ATOM 742 C CA . ASN A 1 92 ? 6.961 8.961 -12.172 1 88.75 92 ASN A CA 1
ATOM 743 C C . ASN A 1 92 ? 8.023 10.023 -11.906 1 88.75 92 ASN A C 1
ATOM 745 O O . ASN A 1 92 ? 7.762 11.219 -12.078 1 88.75 92 ASN A O 1
ATOM 749 N N . ARG A 1 93 ? 9.195 9.578 -11.727 1 86.19 93 ARG A N 1
ATOM 750 C CA . ARG A 1 93 ? 10.281 10.477 -11.367 1 86.19 93 ARG A CA 1
ATOM 751 C C . ARG A 1 93 ? 10.852 11.18 -12.602 1 86.19 93 ARG A C 1
ATOM 753 O O . ARG A 1 93 ? 11.602 12.148 -12.477 1 86.19 93 ARG A O 1
ATOM 760 N N . HIS A 1 94 ? 10.523 10.672 -13.695 1 84.5 94 HIS A N 1
ATOM 761 C CA . HIS A 1 94 ? 11.055 11.242 -14.922 1 84.5 94 HIS A CA 1
ATOM 762 C C . HIS A 1 94 ? 10.305 12.516 -15.305 1 84.5 94 HIS A C 1
ATOM 764 O O . HIS A 1 94 ? 10.75 13.258 -16.188 1 84.5 94 HIS A O 1
ATOM 770 N N . ILE A 1 95 ? 9.227 12.711 -14.664 1 83.75 95 ILE A N 1
ATOM 771 C CA . ILE A 1 95 ? 8.469 13.945 -14.875 1 83.75 95 ILE A CA 1
ATOM 772 C C . ILE A 1 95 ? 9.008 15.039 -13.953 1 83.75 95 ILE A C 1
ATOM 774 O O . ILE A 1 95 ? 9.133 14.836 -12.742 1 83.75 95 ILE A O 1
ATOM 778 N N . SER A 1 96 ? 9.375 16.156 -14.531 1 80.62 96 SER A N 1
ATOM 779 C CA . SER A 1 96 ? 9.852 17.281 -13.734 1 80.62 96 SER A CA 1
ATOM 780 C C . SER A 1 96 ? 8.844 17.656 -12.648 1 80.62 96 SER A C 1
ATOM 782 O O . SER A 1 96 ? 7.645 17.781 -12.93 1 80.62 96 SER A O 1
ATOM 784 N N . GLY A 1 97 ? 9.32 17.766 -11.438 1 83.38 97 GLY A N 1
ATOM 785 C CA . GLY A 1 97 ? 8.453 18.094 -10.32 1 83.38 97 GLY A CA 1
ATOM 786 C C . GLY A 1 97 ? 7.707 16.906 -9.766 1 83.38 97 GLY A C 1
ATOM 787 O O . GLY A 1 97 ? 7.156 16.953 -8.664 1 83.38 97 GLY A O 1
ATOM 788 N N . GLY A 1 98 ? 7.68 15.883 -10.68 1 86.69 98 GLY A N 1
ATOM 789 C CA . GLY A 1 98 ? 7.047 14.648 -10.242 1 86.69 98 GLY A CA 1
ATOM 790 C C . GLY A 1 98 ? 5.625 14.5 -10.75 1 86.69 98 GLY A C 1
ATOM 791 O O . GLY A 1 98 ? 5.016 15.469 -11.211 1 86.69 98 GLY A O 1
ATOM 792 N N . ASP A 1 99 ? 5.168 13.344 -10.828 1 90.88 99 ASP A N 1
ATOM 793 C CA . ASP A 1 99 ? 3.771 12.992 -11.062 1 90.88 99 ASP A CA 1
ATOM 794 C C . ASP A 1 99 ? 3.105 12.523 -9.766 1 90.88 99 ASP A C 1
ATOM 796 O O . ASP A 1 99 ? 2.961 11.32 -9.531 1 90.88 99 ASP A O 1
ATOM 800 N N . TRP A 1 100 ? 2.635 13.453 -9 1 94.12 100 TRP A N 1
ATOM 801 C CA . TRP A 1 100 ? 2.123 13.211 -7.656 1 94.12 100 TRP A CA 1
ATOM 802 C C . TRP A 1 100 ? 0.665 12.766 -7.699 1 94.12 100 TRP A C 1
ATOM 804 O O . TRP A 1 100 ? -0.158 13.383 -8.375 1 94.12 100 TRP A O 1
ATOM 814 N N . ARG A 1 101 ? 0.41 11.664 -6.949 1 95.69 101 ARG A N 1
ATOM 815 C CA . ARG A 1 101 ? -0.929 11.094 -6.852 1 95.69 101 ARG A CA 1
ATOM 816 C C . ARG A 1 101 ? -1.323 10.859 -5.398 1 95.69 101 ARG A C 1
ATOM 818 O O . ARG A 1 101 ? -0.478 10.523 -4.566 1 95.69 101 ARG A O 1
ATOM 825 N N . TRP A 1 102 ? -2.578 11.086 -5.188 1 96.88 102 TRP A N 1
ATOM 826 C CA . TRP A 1 102 ? -3.166 10.57 -3.955 1 96.88 102 TRP A CA 1
ATOM 827 C C . TRP A 1 102 ? -3.562 9.109 -4.113 1 96.88 102 TRP A C 1
ATOM 829 O O . TRP A 1 102 ? -4.074 8.703 -5.16 1 96.88 102 TRP A O 1
ATOM 839 N N . ILE A 1 103 ? -3.342 8.359 -3.088 1 97.06 103 ILE A N 1
ATOM 840 C CA . ILE A 1 103 ? -3.881 7.004 -3.09 1 97.06 103 ILE A CA 1
ATOM 841 C C . ILE A 1 103 ? -5.156 6.953 -2.252 1 97.06 103 ILE A C 1
ATOM 843 O O . ILE A 1 103 ? -5.102 7.012 -1.021 1 97.06 103 ILE A O 1
ATOM 847 N N . TRP A 1 104 ? -6.207 6.844 -2.938 1 94.44 104 TRP A N 1
ATOM 848 C CA . TRP A 1 104 ? -7.531 6.875 -2.32 1 94.44 104 TRP A CA 1
ATOM 849 C C . TRP A 1 104 ? -8.328 5.629 -2.689 1 94.44 104 TRP A C 1
ATOM 851 O O . TRP A 1 104 ? -8.742 5.469 -3.842 1 94.44 104 TRP A O 1
ATOM 861 N N . ASN A 1 105 ? -8.594 4.824 -1.655 1 89.94 105 ASN A N 1
ATOM 862 C CA . ASN A 1 105 ? -9.406 3.627 -1.845 1 89.94 105 ASN A CA 1
ATOM 863 C C . ASN A 1 105 ? -8.867 2.756 -2.975 1 89.94 105 ASN A C 1
ATOM 865 O O . ASN A 1 105 ? -9.617 2.35 -3.863 1 89.94 105 ASN A O 1
ATOM 869 N N . GLY A 1 106 ? -7.559 2.627 -2.947 1 91.31 106 GLY A N 1
ATOM 870 C CA . GLY A 1 106 ? -6.922 1.736 -3.902 1 91.31 106 GLY A CA 1
ATOM 871 C C . GLY A 1 106 ? -6.75 2.357 -5.277 1 91.31 106 GLY A C 1
ATOM 872 O O . GLY A 1 106 ? -6.375 1.674 -6.23 1 91.31 106 GLY A O 1
ATOM 873 N N . LYS A 1 107 ? -7.082 3.549 -5.434 1 94.12 107 LYS A N 1
ATOM 874 C CA . LYS A 1 107 ? -6.941 4.262 -6.699 1 94.12 107 LYS A CA 1
ATOM 875 C C . LYS A 1 107 ? -5.945 5.41 -6.574 1 94.12 107 LYS A C 1
ATOM 877 O O . LYS A 1 107 ? -5.891 6.086 -5.543 1 94.12 107 LYS A O 1
ATOM 882 N N . MET A 1 108 ? -5.211 5.551 -7.641 1 95.56 108 MET A N 1
ATOM 883 C CA . MET A 1 108 ? -4.305 6.695 -7.688 1 95.56 108 MET A CA 1
ATOM 884 C C . MET A 1 108 ? -4.953 7.871 -8.414 1 95.56 108 MET A C 1
ATOM 886 O O . MET A 1 108 ? -5.328 7.754 -9.586 1 95.56 108 MET A O 1
ATOM 890 N N . ILE A 1 109 ? -5.086 8.953 -7.707 1 94.69 109 ILE A N 1
ATOM 891 C CA . ILE A 1 109 ? -5.742 10.141 -8.234 1 94.69 109 ILE A CA 1
ATOM 892 C C . ILE A 1 109 ? -4.715 11.258 -8.422 1 94.69 109 ILE A C 1
ATOM 894 O O . ILE A 1 109 ? -3.977 11.594 -7.488 1 94.69 109 ILE A O 1
ATOM 898 N N . LYS A 1 110 ? -4.699 11.82 -9.625 1 93.12 110 LYS A N 1
ATOM 899 C CA . LYS A 1 110 ? -3.738 12.883 -9.914 1 93.12 110 LYS A CA 1
ATOM 900 C C . LYS A 1 110 ? -3.967 14.094 -9.016 1 93.12 110 LYS A C 1
ATOM 902 O O . LYS A 1 110 ? -5.109 14.5 -8.789 1 93.12 110 LYS A O 1
ATOM 907 N N . MET A 1 111 ? -2.809 14.555 -8.438 1 91.62 111 MET A N 1
ATOM 908 C CA . MET A 1 111 ? -2.867 15.812 -7.707 1 91.62 111 MET A CA 1
ATOM 909 C C . MET A 1 111 ? -2.83 17 -8.664 1 91.62 111 MET A C 1
ATOM 911 O O . MET A 1 111 ? -1.933 17.094 -9.508 1 91.62 111 MET A O 1
ATOM 915 N N . ASN A 1 112 ? -3.812 17.812 -8.641 1 82.5 112 ASN A N 1
ATOM 916 C CA . ASN A 1 112 ? -3.873 18.891 -9.617 1 82.5 112 ASN A CA 1
ATOM 917 C C . ASN A 1 112 ? -3.266 20.172 -9.07 1 82.5 112 ASN A C 1
ATOM 919 O O . ASN A 1 112 ? -3.211 21.188 -9.773 1 82.5 112 ASN A O 1
ATOM 923 N N . TYR A 1 113 ? -2.857 20.203 -7.895 1 77.81 113 TYR A N 1
ATOM 924 C CA . TYR A 1 113 ? -2.375 21.469 -7.363 1 77.81 113 TYR A CA 1
ATOM 925 C C . TYR A 1 113 ? -0.87 21.422 -7.125 1 77.81 113 TYR A C 1
ATOM 927 O O . TYR A 1 113 ? -0.275 22.406 -6.684 1 77.81 113 TYR A O 1
ATOM 935 N N . TYR A 1 114 ? -0.196 20.281 -7.055 1 66.12 114 TYR A N 1
ATOM 936 C CA . TYR A 1 114 ? 1.262 20.328 -7.047 1 66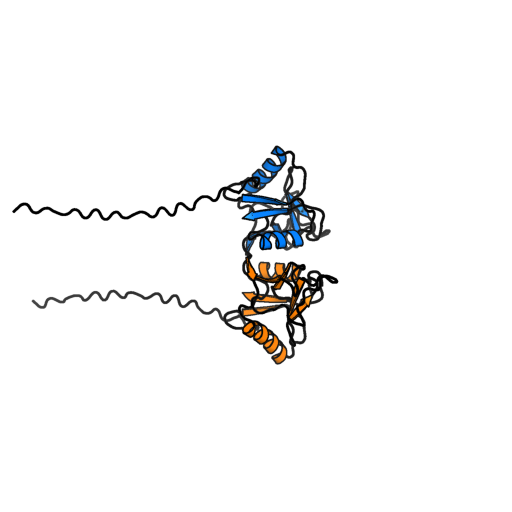.12 114 TYR A CA 1
ATOM 937 C C . TYR A 1 114 ? 1.813 20.406 -8.461 1 66.12 114 TYR A C 1
ATOM 939 O O . TYR A 1 114 ? 1.367 19.688 -9.352 1 66.12 114 TYR A O 1
ATOM 947 N N . SER A 1 115 ? 2.053 21.688 -8.758 1 57.12 115 SER A N 1
ATOM 948 C CA . SER A 1 115 ? 2.73 21.969 -10.016 1 57.12 115 SER A CA 1
ATOM 949 C C . SER A 1 115 ? 4.246 21.969 -9.844 1 57.12 115 SER A C 1
ATOM 951 O O . SER A 1 115 ? 4.746 22 -8.719 1 57.12 115 SER A O 1
ATOM 953 N N . SER A 1 116 ? 4.965 21.641 -11.062 1 52.25 116 SER A N 1
ATOM 954 C CA . SER A 1 116 ? 6.41 21.672 -11.266 1 52.25 116 SER A CA 1
ATOM 955 C C . SER A 1 116 ? 7.039 22.891 -10.594 1 52.25 116 SER A C 1
ATOM 957 O O . SER A 1 116 ? 8.195 23.219 -10.852 1 52.25 116 SER A O 1
ATOM 959 N N . GLY A 1 117 ? 6.352 23.484 -9.75 1 50.75 117 GLY A N 1
ATOM 960 C CA . GLY A 1 117 ? 7.039 24.703 -9.328 1 50.75 117 GLY A CA 1
ATOM 961 C C . GLY A 1 117 ? 8.203 24.438 -8.391 1 50.75 117 GLY A C 1
ATOM 962 O O . GLY A 1 117 ? 8.453 23.297 -8.016 1 50.75 117 GLY A O 1
ATOM 963 N N . PRO A 1 118 ? 8.93 25.609 -8.195 1 58.81 118 PRO A N 1
ATOM 964 C CA . PRO A 1 118 ? 10.039 25.609 -7.242 1 58.81 118 PRO A CA 1
ATOM 965 C C . PRO A 1 118 ? 9.602 25.219 -5.832 1 58.81 118 PRO A C 1
ATOM 967 O O . PRO A 1 118 ? 8.445 25.438 -5.461 1 58.81 118 PRO A O 1
ATOM 970 N N . GLY A 1 119 ? 10.242 24.281 -5.23 1 77.06 119 GLY A N 1
ATOM 971 C CA . GLY A 1 119 ? 10.016 23.953 -3.832 1 77.06 119 GLY A CA 1
ATOM 972 C C . GLY A 1 119 ? 9.547 22.531 -3.615 1 77.06 119 GLY A C 1
ATOM 973 O O . GLY A 1 119 ? 9.602 21.703 -4.527 1 77.06 119 GLY A O 1
ATOM 974 N N . GLN A 1 120 ? 9.164 22.25 -2.49 1 85.5 120 GLN A N 1
ATOM 975 C CA . GLN A 1 120 ? 8.719 20.922 -2.105 1 85.5 120 GLN A CA 1
ATOM 976 C C . GLN A 1 120 ? 7.215 20.766 -2.277 1 85.5 120 GLN A C 1
ATOM 978 O O . GLN A 1 120 ? 6.469 21.734 -2.152 1 85.5 120 GLN A O 1
ATOM 983 N N . PRO A 1 121 ? 6.754 19.547 -2.748 1 89.56 121 PRO A N 1
ATOM 984 C CA . PRO A 1 121 ? 7.578 18.391 -3.115 1 89.56 121 PRO A CA 1
ATOM 985 C C . PRO A 1 121 ? 8.148 18.5 -4.531 1 89.56 121 PRO A C 1
ATOM 987 O O . PRO A 1 121 ? 7.48 19.016 -5.43 1 89.56 121 PRO A O 1
ATOM 990 N N . ASN A 1 122 ? 9.391 18.047 -4.758 1 84.19 122 ASN A N 1
ATOM 991 C CA . ASN A 1 122 ? 10.016 18.188 -6.07 1 84.19 122 ASN A CA 1
ATOM 992 C C . ASN A 1 122 ? 10.398 16.828 -6.656 1 84.19 122 ASN A C 1
ATOM 994 O O . ASN A 1 122 ? 10.828 16.75 -7.809 1 84.19 122 ASN A O 1
ATOM 998 N N . GLY A 1 123 ? 10.188 15.742 -5.895 1 80.19 123 GLY A N 1
ATOM 999 C CA . GLY A 1 123 ? 10.445 14.414 -6.414 1 80.19 123 GLY A CA 1
ATOM 1000 C C . GLY A 1 123 ? 11.875 14.234 -6.898 1 80.19 123 GLY A C 1
ATOM 1001 O O . GLY A 1 123 ? 12.109 13.586 -7.926 1 80.19 123 GLY A O 1
ATOM 1002 N N . SER A 1 124 ? 12.867 14.672 -6.156 1 76.31 124 SER A N 1
ATOM 1003 C CA . SER A 1 124 ? 14.25 14.664 -6.621 1 76.31 124 SER A CA 1
ATOM 1004 C C . SER A 1 124 ? 14.68 13.273 -7.066 1 76.31 124 SER A C 1
ATOM 1006 O O . SER A 1 124 ? 14.547 12.305 -6.309 1 76.31 124 SER A O 1
ATOM 1008 N N . TYR A 1 125 ? 15.164 13.195 -8.336 1 77.25 125 TYR A N 1
ATOM 1009 C CA . TYR A 1 125 ? 15.641 11.945 -8.922 1 77.25 125 TYR A CA 1
ATOM 1010 C C . TYR A 1 125 ? 16.922 11.484 -8.242 1 77.25 125 TYR A C 1
ATOM 1012 O O . TYR A 1 125 ? 17.125 10.289 -8.008 1 77.25 125 TYR A O 1
ATOM 1020 N N . ALA A 1 126 ? 17.766 12.422 -7.836 1 76.88 126 ALA A N 1
ATOM 1021 C CA . ALA A 1 126 ? 19.062 12.109 -7.223 1 76.88 126 ALA A CA 1
ATOM 1022 C C . ALA A 1 126 ? 18.859 11.453 -5.855 1 76.88 126 ALA A C 1
ATOM 1024 O O . ALA A 1 126 ? 19.672 10.617 -5.441 1 76.88 126 ALA A O 1
ATOM 1025 N N . LYS A 1 127 ? 17.828 11.766 -5.211 1 81 127 LYS A N 1
ATOM 1026 C CA . LYS A 1 127 ? 17.438 11.18 -3.93 1 81 127 LYS A CA 1
ATOM 1027 C C . LYS A 1 127 ? 15.953 10.836 -3.916 1 81 127 LYS A C 1
ATOM 1029 O O . LYS A 1 127 ? 15.133 11.656 -3.496 1 81 127 LYS A O 1
ATOM 1034 N N . PRO A 1 128 ? 15.688 9.648 -4.395 1 86.31 128 PRO A N 1
ATOM 1035 C CA . PRO A 1 128 ? 14.266 9.312 -4.559 1 86.31 128 PRO A CA 1
ATOM 1036 C C . PRO A 1 128 ? 13.43 9.68 -3.332 1 86.31 128 PRO A C 1
ATOM 1038 O O . PRO A 1 128 ? 13.594 9.07 -2.271 1 86.31 128 PRO A O 1
ATOM 1041 N N . GLN A 1 129 ? 12.742 10.773 -3.393 1 92.44 129 GLN A N 1
ATOM 1042 C CA . GLN A 1 129 ? 11.75 11.242 -2.426 1 92.44 129 GLN A CA 1
ATOM 1043 C C . GLN A 1 129 ? 10.344 11.164 -3.004 1 92.44 129 GLN A C 1
ATOM 1045 O O . GLN A 1 129 ? 9.828 12.156 -3.541 1 92.44 129 GLN A O 1
ATOM 1050 N N . ASP A 1 130 ? 9.742 9.992 -2.867 1 94 130 ASP A N 1
ATOM 1051 C CA . ASP A 1 130 ? 8.531 9.719 -3.637 1 94 130 ASP A CA 1
ATOM 1052 C C . ASP A 1 130 ? 7.301 9.688 -2.734 1 94 130 ASP A C 1
ATOM 1054 O O . ASP A 1 130 ? 6.207 9.336 -3.182 1 94 130 ASP A O 1
ATOM 1058 N N . CYS A 1 131 ? 7.496 9.992 -1.485 1 96.19 131 CYS A N 1
ATOM 1059 C CA . CYS A 1 131 ? 6.375 9.969 -0.549 1 96.19 131 CYS A CA 1
ATOM 1060 C C . CYS A 1 131 ? 6.207 11.328 0.126 1 96.19 131 CYS A C 1
ATOM 1062 O O . CYS A 1 131 ? 7.148 12.117 0.189 1 96.19 131 CYS A O 1
ATOM 1064 N N . LEU A 1 132 ? 4.973 11.57 0.602 1 96.25 132 LEU A N 1
ATOM 1065 C CA . LEU A 1 132 ? 4.691 12.891 1.149 1 96.25 132 LEU A CA 1
ATOM 1066 C C . LEU A 1 132 ? 4.473 12.82 2.658 1 96.25 132 LEU A C 1
ATOM 1068 O O . LEU A 1 132 ? 3.977 11.812 3.17 1 96.25 132 LEU A O 1
ATOM 1072 N N . PHE A 1 133 ? 4.891 13.867 3.312 1 97.12 133 PHE A N 1
ATOM 1073 C CA . PHE A 1 133 ? 4.512 14.117 4.699 1 97.12 133 PHE A CA 1
ATOM 1074 C C . PHE A 1 133 ? 4.109 15.578 4.895 1 97.12 133 PHE A C 1
ATOM 1076 O O . PHE A 1 133 ? 4.395 16.422 4.051 1 97.12 133 PHE A O 1
ATOM 1083 N N . ILE A 1 134 ? 3.424 15.844 5.992 1 96.19 134 ILE A N 1
ATOM 1084 C CA . ILE A 1 134 ? 2.914 17.172 6.301 1 96.19 134 ILE A CA 1
ATOM 1085 C C . ILE A 1 134 ? 3.318 17.578 7.719 1 96.19 134 ILE A C 1
ATOM 1087 O O . ILE A 1 134 ? 3.461 16.719 8.594 1 96.19 134 ILE A O 1
ATOM 1091 N N . ASN A 1 135 ? 3.584 18.781 7.91 1 97.12 135 ASN A N 1
ATOM 1092 C CA . ASN A 1 135 ? 3.75 19.344 9.25 1 97.12 135 ASN A CA 1
ATOM 1093 C C . ASN A 1 135 ? 3.141 20.75 9.352 1 97.12 135 ASN A C 1
ATOM 1095 O O . ASN A 1 135 ? 2.344 21.141 8.492 1 97.12 135 ASN A O 1
ATOM 1099 N N . SER A 1 136 ? 3.41 21.391 10.5 1 96.75 136 SER A N 1
ATOM 1100 C CA . SER A 1 136 ? 2.773 22.672 10.797 1 96.75 136 SER A CA 1
ATOM 1101 C C . SER A 1 136 ? 3.232 23.75 9.82 1 96.75 136 SER A C 1
ATOM 1103 O O . SER A 1 136 ? 2.658 24.844 9.781 1 96.75 136 SER A O 1
ATOM 1105 N N . SER A 1 137 ? 4.191 23.516 9.008 1 95.06 137 SER A N 1
ATOM 1106 C CA . SER A 1 137 ? 4.711 24.5 8.078 1 95.06 137 SER A CA 1
ATOM 1107 C C . SER A 1 137 ? 4.184 24.266 6.664 1 95.06 137 SER A C 1
ATOM 1109 O O . SER A 1 137 ? 3.752 25.203 5.992 1 95.06 137 SER A O 1
ATOM 1111 N N . ASN A 1 138 ? 4.324 23.047 6.223 1 93.62 138 ASN A N 1
ATOM 1112 C CA . ASN A 1 138 ? 3.967 22.75 4.836 1 93.62 138 ASN A CA 1
ATOM 1113 C C . ASN A 1 138 ? 3.953 21.25 4.57 1 93.62 138 ASN A C 1
ATOM 1115 O O . ASN A 1 138 ? 3.859 20.453 5.504 1 93.62 138 ASN A O 1
ATOM 1119 N N . VAL A 1 139 ? 3.834 20.891 3.287 1 94.44 139 VAL A N 1
ATOM 1120 C CA . VAL A 1 139 ? 3.957 19.531 2.787 1 94.44 139 VAL A CA 1
ATOM 1121 C C . VAL A 1 139 ? 5.324 19.344 2.135 1 94.44 139 VAL A C 1
ATOM 1123 O O . VAL A 1 139 ? 5.805 20.219 1.418 1 94.44 139 VAL A O 1
ATOM 1126 N N . PHE A 1 140 ? 5.922 18.172 2.387 1 93.44 140 PHE A N 1
ATOM 1127 C CA . PHE A 1 140 ? 7.254 17.875 1.878 1 93.44 140 PHE A CA 1
ATOM 1128 C C . PHE A 1 140 ? 7.312 16.438 1.334 1 93.44 140 PHE A C 1
ATOM 1130 O O . PHE A 1 140 ? 6.48 15.609 1.687 1 93.44 140 PHE A O 1
ATOM 1137 N N . ASP A 1 141 ? 8.227 16.281 0.364 1 94.19 141 ASP A N 1
ATOM 1138 C CA . ASP A 1 141 ? 8.484 14.906 -0.064 1 94.19 141 ASP A CA 1
ATOM 1139 C C . ASP A 1 141 ? 9.602 14.273 0.758 1 94.19 141 ASP A C 1
ATOM 1141 O O . ASP A 1 141 ? 10.383 14.984 1.4 1 94.19 141 ASP A O 1
ATOM 1145 N N . VAL A 1 142 ? 9.602 12.961 0.817 1 94.12 142 VAL A N 1
ATOM 1146 C CA . VAL A 1 142 ? 10.555 12.188 1.609 1 94.12 142 VAL A CA 1
ATOM 1147 C C . VAL A 1 142 ? 10.711 10.797 1.006 1 94.12 142 VAL A C 1
ATOM 1149 O O . VAL A 1 142 ? 9.898 10.375 0.18 1 94.12 142 VAL A O 1
ATOM 1152 N N . ARG A 1 143 ? 11.781 10.195 1.435 1 94.12 143 ARG A N 1
ATOM 1153 C CA . ARG A 1 143 ? 11.906 8.781 1.088 1 94.12 143 ARG A CA 1
ATOM 1154 C C . ARG A 1 143 ? 10.789 7.961 1.712 1 94.12 143 ARG A C 1
ATOM 1156 O O . ARG A 1 143 ? 10.414 8.188 2.865 1 94.12 143 ARG A O 1
ATOM 1163 N N . CYS A 1 144 ? 10.312 6.938 0.952 1 94.81 144 CYS A N 1
ATOM 1164 C CA . CYS A 1 144 ? 9.172 6.16 1.426 1 94.81 144 CYS A CA 1
ATOM 1165 C C . CYS A 1 144 ? 9.586 5.23 2.561 1 94.81 144 CYS A C 1
ATOM 1167 O O . CYS A 1 144 ? 8.734 4.766 3.324 1 94.81 144 CYS A O 1
ATOM 1169 N N . ASP A 1 145 ? 10.867 4.91 2.658 1 91.19 145 ASP A N 1
ATOM 1170 C CA . ASP A 1 145 ? 11.344 3.99 3.682 1 91.19 145 ASP A CA 1
ATOM 1171 C C . ASP A 1 145 ? 11.961 4.746 4.859 1 91.19 145 ASP A C 1
ATOM 1173 O O . ASP A 1 145 ? 12.602 4.145 5.723 1 91.19 145 ASP A O 1
ATOM 1177 N N . TYR A 1 146 ? 11.742 6.012 4.812 1 92.88 146 TYR A N 1
ATOM 1178 C CA . TYR A 1 146 ? 12.234 6.797 5.941 1 92.88 146 TYR A CA 1
ATOM 1179 C C . TYR A 1 146 ? 11.359 6.59 7.172 1 92.88 146 TYR A C 1
ATOM 1181 O O . TYR A 1 146 ? 10.156 6.871 7.137 1 92.88 146 TYR A O 1
ATOM 1189 N N . GLY A 1 147 ? 11.75 5.992 8.359 1 89.06 147 GLY A N 1
ATOM 1190 C CA . GLY A 1 147 ? 10.961 5.477 9.469 1 89.06 147 GLY A CA 1
ATOM 1191 C C . GLY A 1 147 ? 10.836 6.461 10.617 1 89.06 147 GLY A C 1
ATOM 1192 O O . GLY A 1 147 ? 10.492 6.074 11.742 1 89.06 147 GLY A O 1
ATOM 1193 N N . ASN A 1 148 ? 10.938 7.754 10.477 1 94.5 148 ASN A N 1
ATOM 1194 C CA . ASN A 1 148 ? 11.008 8.656 11.617 1 94.5 148 ASN A CA 1
ATOM 1195 C C . ASN A 1 148 ? 9.883 9.68 11.594 1 94.5 148 ASN A C 1
ATOM 1197 O O . ASN A 1 148 ? 10.07 10.828 12 1 94.5 148 ASN A O 1
ATOM 1201 N N . ARG A 1 149 ? 8.656 9.25 11.234 1 97.88 149 ARG A N 1
ATOM 1202 C CA . ARG A 1 149 ? 7.535 10.18 11.18 1 97.88 149 ARG A CA 1
ATOM 1203 C C . ARG A 1 149 ? 6.242 9.5 11.617 1 97.88 149 ARG A C 1
ATOM 1205 O O . ARG A 1 149 ? 6.074 8.297 11.422 1 97.88 149 ARG A O 1
ATOM 1212 N N . GLY A 1 150 ? 5.355 10.352 12.297 1 98.19 150 GLY A N 1
ATOM 1213 C CA . GLY A 1 150 ? 3.994 9.883 12.484 1 98.19 150 GLY A CA 1
ATOM 1214 C C . GLY A 1 150 ? 3.211 9.789 11.188 1 98.19 150 GLY A C 1
ATOM 1215 O O . GLY A 1 150 ? 3.783 9.898 10.102 1 98.19 150 GLY A O 1
ATOM 1216 N N . PHE A 1 151 ? 1.918 9.508 11.352 1 98.19 151 PHE A N 1
ATOM 1217 C CA . PHE A 1 151 ? 1.104 9.398 10.148 1 98.19 151 PHE A CA 1
ATOM 1218 C C . PHE A 1 151 ? -0.345 9.773 10.438 1 98.19 151 PHE A C 1
ATOM 1220 O O . PHE A 1 151 ? -0.813 9.641 11.57 1 98.19 151 PHE A O 1
ATOM 1227 N N . ALA A 1 152 ? -0.94 10.359 9.43 1 97.44 152 ALA A N 1
ATOM 1228 C CA . ALA A 1 152 ? -2.34 10.766 9.516 1 97.44 152 ALA A CA 1
ATOM 1229 C C . ALA A 1 152 ? -3.23 9.836 8.688 1 97.44 152 ALA A C 1
ATOM 1231 O O . ALA A 1 152 ? -3.01 9.664 7.488 1 97.44 152 ALA A O 1
ATOM 1232 N N . CYS A 1 153 ? -4.188 9.234 9.367 1 96.56 153 CYS A N 1
ATOM 1233 C CA . CYS A 1 153 ? -5.172 8.398 8.68 1 96.56 153 CYS A CA 1
ATOM 1234 C C . CYS A 1 153 ? -6.48 9.156 8.477 1 96.56 153 CYS A C 1
ATOM 1236 O O . CYS A 1 153 ? -6.879 9.961 9.328 1 96.56 153 CYS A O 1
ATOM 1238 N N . GLU A 1 154 ? -7.035 8.836 7.34 1 95.06 154 GLU A N 1
ATOM 1239 C CA . GLU A 1 154 ? -8.336 9.414 7.008 1 95.06 154 GLU A CA 1
ATOM 1240 C C . GLU A 1 154 ? -9.398 8.328 6.879 1 95.06 154 GLU A C 1
ATOM 1242 O O . GLU A 1 154 ? -9.141 7.254 6.324 1 95.06 154 GLU A O 1
ATOM 1247 N N . LYS A 1 155 ? -10.562 8.625 7.473 1 85.81 155 LYS A N 1
ATOM 1248 C CA . LYS A 1 155 ? -11.734 7.758 7.336 1 85.81 155 LYS A CA 1
ATOM 1249 C C . LYS A 1 155 ? -12.898 8.508 6.695 1 85.81 155 LYS A C 1
ATOM 1251 O O . LYS A 1 155 ? -13.086 9.703 6.938 1 85.81 155 LYS A O 1
ATOM 1256 N N . MET B 1 1 ? -66.25 2.246 -41.25 1 34.62 1 MET B N 1
ATOM 1257 C CA . MET B 1 1 ? -65.125 3.01 -40.719 1 34.62 1 MET B CA 1
ATOM 1258 C C . MET B 1 1 ? -64.25 2.154 -39.781 1 34.62 1 MET B C 1
ATOM 1260 O O . MET B 1 1 ? -64.75 1.698 -38.75 1 34.62 1 MET B O 1
ATOM 1264 N N . LEU B 1 2 ? -63.281 1.362 -40.344 1 35.31 2 LEU B N 1
ATOM 1265 C CA . LEU B 1 2 ? -62.312 0.439 -39.719 1 35.31 2 LEU B CA 1
ATOM 1266 C C . LEU B 1 2 ? -61.344 1.188 -38.812 1 35.31 2 LEU B C 1
ATOM 1268 O O . LEU B 1 2 ? -60.688 2.146 -39.281 1 35.31 2 LEU B O 1
ATOM 1272 N N . ALA B 1 3 ? -61.625 1.293 -37.5 1 42.62 3 ALA B N 1
ATOM 1273 C CA . ALA B 1 3 ? -60.781 1.828 -36.406 1 42.62 3 ALA B CA 1
ATOM 1274 C C . ALA B 1 3 ? -59.438 1.109 -36.375 1 42.62 3 ALA B C 1
ATOM 1276 O O . ALA B 1 3 ? -59.375 -0.113 -36.219 1 42.62 3 ALA B O 1
ATOM 1277 N N . PHE B 1 4 ? -58.438 1.652 -37.125 1 44.28 4 PHE B N 1
ATOM 1278 C CA . PHE B 1 4 ? -57.062 1.158 -37.062 1 44.28 4 PHE B CA 1
ATOM 1279 C C . PHE B 1 4 ? -56.5 1.413 -35.656 1 44.28 4 PHE B C 1
ATOM 1281 O O . PHE B 1 4 ? -56.406 2.559 -35.219 1 44.28 4 PHE B O 1
ATOM 1288 N N . SER B 1 5 ? -56.75 0.542 -34.688 1 44.09 5 SER B N 1
ATOM 1289 C CA . SER B 1 5 ? -56.062 0.609 -33.406 1 44.09 5 SER B CA 1
ATOM 1290 C C . SER B 1 5 ? -54.562 0.525 -33.594 1 44.09 5 SER B C 1
ATOM 1292 O O . SER B 1 5 ? -54.062 -0.381 -34.281 1 44.09 5 SER B O 1
ATOM 1294 N N . HIS B 1 6 ? -53.875 1.724 -33.688 1 49.44 6 HIS B N 1
ATOM 1295 C CA . HIS B 1 6 ? -52.406 1.795 -33.688 1 49.44 6 HIS B CA 1
ATOM 1296 C C . HIS B 1 6 ? -51.844 1.162 -32.406 1 49.44 6 HIS B C 1
ATOM 1298 O O . HIS B 1 6 ? -52.094 1.633 -31.297 1 49.44 6 HIS B O 1
ATOM 1304 N N . CYS B 1 7 ? -51.562 -0.164 -32.406 1 40.34 7 CYS B N 1
ATOM 1305 C CA . CYS B 1 7 ? -50.781 -0.802 -31.359 1 40.34 7 CYS B CA 1
ATOM 1306 C C . CYS B 1 7 ? -49.375 -0.194 -31.281 1 40.34 7 CYS B C 1
ATOM 1308 O O . CYS B 1 7 ? -48.594 -0.284 -32.25 1 40.34 7 CYS B O 1
ATOM 1310 N N . VAL B 1 8 ? -49.219 0.916 -30.562 1 45.69 8 VAL B N 1
ATOM 1311 C CA . VAL B 1 8 ? -47.906 1.405 -30.266 1 45.69 8 VAL B CA 1
ATOM 1312 C C . VAL B 1 8 ? -47.094 0.331 -29.516 1 45.69 8 VAL B C 1
ATOM 1314 O O . VAL B 1 8 ? -47.469 -0.063 -28.406 1 45.69 8 VAL B O 1
ATOM 1317 N N . LEU B 1 9 ? -46.531 -0.604 -30.234 1 42.06 9 LEU B N 1
ATOM 1318 C CA . LEU B 1 9 ? -45.531 -1.458 -29.594 1 42.06 9 LEU B CA 1
ATOM 1319 C C . LEU B 1 9 ? -44.438 -0.623 -28.922 1 42.06 9 LEU B C 1
ATOM 1321 O O . LEU B 1 9 ? -43.75 0.131 -29.578 1 42.06 9 LEU B O 1
ATOM 1325 N N . VAL B 1 10 ? -44.625 -0.29 -27.656 1 45.5 10 VAL B N 1
ATOM 1326 C CA . VAL B 1 10 ? -43.531 0.245 -26.828 1 45.5 10 VAL B CA 1
ATOM 1327 C C . VAL B 1 10 ? -42.375 -0.759 -26.75 1 45.5 10 VAL B C 1
ATOM 1329 O O . VAL B 1 10 ? -42.562 -1.854 -26.203 1 45.5 10 VAL B O 1
ATOM 1332 N N . PHE B 1 11 ? -41.562 -0.696 -27.766 1 42.59 11 PHE B N 1
ATOM 1333 C CA . PHE B 1 11 ? -40.312 -1.448 -27.594 1 42.59 11 PHE B CA 1
ATOM 1334 C C . PHE B 1 11 ? -39.594 -1.044 -26.328 1 42.59 11 PHE B C 1
ATOM 1336 O O . PHE B 1 11 ? -39.094 0.08 -26.203 1 42.59 11 PHE B O 1
ATOM 1343 N N . CYS B 1 12 ? -39.969 -1.552 -25.156 1 42.47 12 CYS B N 1
ATOM 1344 C CA . CYS B 1 12 ? -39.062 -1.505 -24 1 42.47 12 CYS B CA 1
ATOM 1345 C C . CYS B 1 12 ? -37.688 -2.043 -24.359 1 42.47 12 CYS B C 1
ATOM 1347 O O . CYS B 1 12 ? -37.531 -3.248 -24.547 1 42.47 12 CYS B O 1
ATOM 1349 N N . GLY B 1 13 ? -36.906 -1.255 -25.172 1 43.03 13 GLY B N 1
ATOM 1350 C CA . GLY B 1 13 ? -35.531 -1.65 -25.344 1 43.03 13 GLY B CA 1
ATOM 1351 C C . GLY B 1 13 ? -34.875 -2.08 -24.047 1 43.03 13 GLY B C 1
ATOM 1352 O O . GLY B 1 13 ? -34.719 -1.272 -23.125 1 43.03 13 GLY B O 1
ATOM 1353 N N . LEU B 1 14 ? -35.125 -3.264 -23.531 1 43.22 14 LEU B N 1
ATOM 1354 C CA . LEU B 1 14 ? -34.219 -3.848 -22.547 1 43.22 14 LEU B CA 1
ATOM 1355 C C . LEU B 1 14 ? -32.75 -3.576 -22.922 1 43.22 14 LEU B C 1
ATOM 1357 O O . LEU B 1 14 ? -32.25 -4.102 -23.922 1 43.22 14 LEU B O 1
ATOM 1361 N N . HIS B 1 15 ? -32.188 -2.375 -22.609 1 46.44 15 HIS B N 1
ATOM 1362 C CA . HIS B 1 15 ? -30.734 -2.24 -22.594 1 46.44 15 HIS B CA 1
ATOM 1363 C C . HIS B 1 15 ? -30.094 -3.387 -21.828 1 46.44 15 HIS B C 1
ATOM 1365 O O . HIS B 1 15 ? -30.203 -3.461 -20.594 1 46.44 15 HIS B O 1
ATOM 1371 N N . LEU B 1 16 ? -30.062 -4.555 -22.359 1 39.78 16 LEU B N 1
ATOM 1372 C CA . LEU B 1 16 ? -29.047 -5.488 -21.859 1 39.78 16 LEU B CA 1
ATOM 1373 C C . LEU B 1 16 ? -27.703 -4.793 -21.703 1 39.78 16 LEU B C 1
ATOM 1375 O O . LEU B 1 16 ? -27.094 -4.375 -22.703 1 39.78 16 LEU B O 1
ATOM 1379 N N . PHE B 1 17 ? -27.453 -4.066 -20.641 1 42.16 17 PHE B N 1
ATOM 1380 C CA . PHE B 1 17 ? -26.078 -3.828 -20.219 1 42.16 17 PHE B CA 1
ATOM 1381 C C . PHE B 1 17 ? -25.25 -5.102 -20.328 1 42.16 17 PHE B C 1
ATOM 1383 O O . PHE B 1 17 ? -25.266 -5.945 -19.438 1 42.16 17 PHE B O 1
ATOM 1390 N N . TYR B 1 18 ? -25.141 -5.715 -21.516 1 37.12 18 TYR B N 1
ATOM 1391 C CA . TYR B 1 18 ? -24 -6.621 -21.688 1 37.12 18 TYR B CA 1
ATOM 1392 C C . TYR B 1 18 ? -22.734 -6.02 -21.109 1 37.12 18 TYR B C 1
ATOM 1394 O O . TYR B 1 18 ? -22.219 -5.027 -21.625 1 37.12 18 TYR B O 1
ATOM 1402 N N . SER B 1 19 ? -22.516 -5.973 -19.797 1 42.78 19 SER B N 1
ATOM 1403 C CA . SER B 1 19 ? -21.141 -5.875 -19.312 1 42.78 19 SER B CA 1
ATOM 1404 C C . SER B 1 19 ? -20.172 -6.645 -20.219 1 42.78 19 SER B C 1
ATOM 1406 O O . SER B 1 19 ? -20.344 -7.848 -20.406 1 42.78 19 SER B O 1
ATOM 1408 N N . GLN B 1 20 ? -19.891 -6.18 -21.453 1 41.09 20 GLN B N 1
ATOM 1409 C CA . GLN B 1 20 ? -18.781 -6.773 -22.188 1 41.09 20 GLN B CA 1
ATOM 1410 C C . GLN B 1 20 ? -17.781 -7.434 -21.234 1 41.09 20 GLN B C 1
ATOM 1412 O O . GLN B 1 20 ? -17.25 -6.781 -20.328 1 41.09 20 GLN B O 1
ATOM 1417 N N . ALA B 1 21 ? -17.953 -8.562 -20.719 1 46.84 21 ALA B N 1
ATOM 1418 C CA . ALA B 1 21 ? -16.875 -9.391 -20.172 1 46.84 21 ALA B CA 1
ATOM 1419 C C . ALA B 1 21 ? -15.531 -9.039 -20.812 1 46.84 21 ALA B C 1
ATOM 1421 O O . ALA B 1 21 ? -15.328 -9.273 -22 1 46.84 21 ALA B O 1
ATOM 1422 N N . ASP B 1 22 ? -14.82 -7.895 -20.766 1 51.34 22 ASP B N 1
ATOM 1423 C CA . ASP B 1 22 ? -13.555 -7.426 -21.312 1 51.34 22 ASP B CA 1
ATOM 1424 C C . ASP B 1 22 ? -12.492 -8.523 -21.266 1 51.34 22 ASP B C 1
ATOM 1426 O O . ASP B 1 22 ? -12.18 -9.047 -20.203 1 51.34 22 ASP B O 1
ATOM 1430 N N . ALA B 1 23 ? -12.352 -9.32 -22.344 1 57.69 23 ALA B N 1
ATOM 1431 C CA . ALA B 1 23 ? -11.273 -10.273 -22.609 1 57.69 23 ALA B CA 1
ATOM 1432 C C . ALA B 1 23 ? -9.945 -9.766 -22.062 1 57.69 23 ALA B C 1
ATOM 1434 O O . ALA B 1 23 ? -9.641 -8.57 -22.156 1 57.69 23 ALA B O 1
ATOM 1435 N N . CYS B 1 24 ? -9.484 -10.547 -21.062 1 73.94 24 CYS B N 1
ATOM 1436 C CA . CYS B 1 24 ? -8.133 -10.234 -20.625 1 73.94 24 CYS B CA 1
ATOM 1437 C C . CYS B 1 24 ? -7.191 -10.109 -21.812 1 73.94 24 CYS B C 1
ATOM 1439 O O . CYS B 1 24 ? -7.352 -10.812 -22.812 1 73.94 24 CYS B O 1
ATOM 1441 N N . SER B 1 25 ? -6.801 -8.828 -22.203 1 62.88 25 SER B N 1
ATOM 1442 C CA . SER B 1 25 ? -5.879 -8.688 -23.328 1 62.88 25 SER B CA 1
ATOM 1443 C C . SER B 1 25 ? -4.793 -9.758 -23.281 1 62.88 25 SER B C 1
ATOM 1445 O O . SER B 1 25 ? -4.41 -10.219 -22.203 1 62.88 25 SER B O 1
ATOM 1447 N N . HIS B 1 26 ? -4.578 -10.664 -24.234 1 62.09 26 HIS B N 1
ATOM 1448 C CA . HIS B 1 26 ? -3.457 -11.594 -24.328 1 62.09 26 HIS B CA 1
ATOM 1449 C C . HIS B 1 26 ? -2.141 -10.906 -23.984 1 62.09 26 HIS B C 1
ATOM 1451 O O . HIS B 1 26 ? -1.903 -9.766 -24.391 1 62.09 26 HIS B O 1
ATOM 1457 N N . PRO B 1 27 ? -1.359 -11.703 -23.109 1 63.38 27 PRO B N 1
ATOM 1458 C CA . PRO B 1 27 ? -1.198 -13.031 -22.5 1 63.38 27 PRO B CA 1
ATOM 1459 C C . PRO B 1 27 ? -1.561 -13.055 -21.016 1 63.38 27 PRO B C 1
ATOM 1461 O O . PRO B 1 27 ? -1.076 -13.914 -20.281 1 63.38 27 PRO B O 1
ATOM 1464 N N . TYR B 1 28 ? -2.463 -12.305 -20.641 1 73.38 28 TYR B N 1
ATOM 1465 C CA . TYR B 1 28 ? -2.785 -12.234 -19.219 1 73.38 28 TYR B CA 1
ATOM 1466 C C . TYR B 1 28 ? -3.656 -13.414 -18.797 1 73.38 28 TYR B C 1
ATOM 1468 O O . TYR B 1 28 ? -4.715 -13.648 -19.375 1 73.38 28 TYR B O 1
ATOM 1476 N N . PRO B 1 29 ? -3.133 -14.359 -17.828 1 78.12 29 PRO B N 1
ATOM 1477 C CA . PRO B 1 29 ? -3.982 -15.438 -17.312 1 78.12 29 PRO B CA 1
ATOM 1478 C C . PRO B 1 29 ? -5.336 -14.938 -16.812 1 78.12 29 PRO B C 1
ATOM 1480 O O . PRO B 1 29 ? -5.43 -13.836 -16.266 1 78.12 29 PRO B O 1
ATOM 1483 N N . LYS B 1 30 ? -6.293 -15.789 -17.203 1 84.25 30 LYS B N 1
ATOM 1484 C CA . LYS B 1 30 ? -7.629 -15.555 -16.656 1 84.25 30 LYS B CA 1
ATOM 1485 C C . LYS B 1 30 ? -7.984 -16.609 -15.625 1 84.25 30 LYS B C 1
ATOM 1487 O O . LYS B 1 30 ? -7.902 -17.812 -15.891 1 84.25 30 LYS B O 1
ATOM 1492 N N . ILE B 1 31 ? -8.188 -16.219 -14.461 1 84.69 31 ILE B N 1
ATOM 1493 C CA . ILE B 1 31 ? -8.664 -17.109 -13.398 1 84.69 31 ILE B CA 1
ATOM 1494 C C . ILE B 1 31 ? -9.992 -16.578 -12.859 1 84.69 31 ILE B C 1
ATOM 1496 O O . ILE B 1 31 ? -10.07 -15.453 -12.375 1 84.69 31 ILE B O 1
ATOM 1500 N N . GLY B 1 32 ? -11.047 -17.438 -12.883 1 79.81 32 GLY B N 1
ATOM 1501 C CA . GLY B 1 32 ? -12.367 -16.922 -12.539 1 79.81 32 GLY B CA 1
ATOM 1502 C C . GLY B 1 32 ? -12.805 -15.766 -13.422 1 79.81 32 GLY B C 1
ATOM 1503 O O . GLY B 1 32 ? -12.789 -15.875 -14.648 1 79.81 32 GLY B O 1
ATOM 1504 N N . GLN B 1 33 ? -13.117 -14.695 -12.742 1 80.81 33 GLN B N 1
ATOM 1505 C CA . GLN B 1 33 ? -13.594 -13.539 -13.484 1 80.81 33 GLN B CA 1
ATOM 1506 C C . GLN B 1 33 ? -12.523 -12.461 -13.586 1 80.81 33 GLN B C 1
ATOM 1508 O O . GLN B 1 33 ? -12.781 -11.359 -14.086 1 80.81 33 GLN B O 1
ATOM 1513 N N . SER B 1 34 ? -11.359 -12.875 -13.148 1 88.12 34 SER B N 1
ATOM 1514 C CA . SER B 1 34 ? -10.32 -11.852 -13.086 1 88.12 34 SER B CA 1
ATOM 1515 C C . SER B 1 34 ? -9.211 -12.125 -14.094 1 88.12 34 SER B C 1
ATOM 1517 O O . SER B 1 34 ? -8.953 -13.281 -14.438 1 88.12 34 SER B O 1
ATOM 1519 N N . CYS B 1 35 ? -8.641 -11.016 -14.625 1 92 35 CYS B N 1
ATOM 1520 C CA . CYS B 1 35 ? -7.453 -11.07 -15.469 1 92 35 CYS B CA 1
ATOM 1521 C C . CYS B 1 35 ? -6.203 -10.695 -14.68 1 92 35 CYS B C 1
ATOM 1523 O O . CYS B 1 35 ? -6.234 -9.781 -13.852 1 92 35 CYS B O 1
ATOM 1525 N N . TYR B 1 36 ? -5.168 -11.438 -14.953 1 94.06 36 TYR B N 1
ATOM 1526 C CA . TYR B 1 36 ? -3.938 -11.242 -14.195 1 94.06 36 TYR B CA 1
ATOM 1527 C C . TYR B 1 36 ? -2.775 -10.898 -15.117 1 94.06 36 TYR B C 1
ATOM 1529 O O . TYR B 1 36 ? -2.652 -11.461 -16.219 1 94.06 36 TYR B O 1
ATOM 1537 N N . LEU B 1 37 ? -2.023 -9.922 -14.773 1 93.56 37 LEU B N 1
ATOM 1538 C CA . LEU B 1 37 ? -0.792 -9.539 -15.453 1 93.56 37 LEU B CA 1
ATOM 1539 C C . LEU B 1 37 ? 0.43 -9.953 -14.641 1 93.56 37 LEU B C 1
ATOM 1541 O O . LEU B 1 37 ? 0.63 -9.477 -13.523 1 93.56 37 LEU B O 1
ATOM 1545 N N . LEU B 1 38 ? 1.221 -10.883 -15.242 1 95.44 38 LEU B N 1
ATOM 1546 C CA . LEU B 1 38 ? 2.459 -11.305 -14.602 1 95.44 38 LEU B CA 1
ATOM 1547 C C . LEU B 1 38 ? 3.617 -10.398 -14.992 1 95.44 38 LEU B C 1
ATOM 1549 O O . LEU B 1 38 ? 3.869 -10.188 -16.188 1 95.44 38 LEU B O 1
ATOM 1553 N N . ASN B 1 39 ? 4.223 -9.766 -14.023 1 96.31 39 ASN B N 1
ATOM 1554 C CA . ASN B 1 39 ? 5.402 -8.93 -14.219 1 96.31 39 ASN B CA 1
ATOM 1555 C C . ASN B 1 39 ? 6.672 -9.617 -13.734 1 96.31 39 ASN B C 1
ATOM 1557 O O . ASN B 1 39 ? 6.711 -10.141 -12.617 1 96.31 39 ASN B O 1
ATOM 1561 N N . TYR B 1 40 ? 7.691 -9.539 -14.523 1 96.44 40 TYR B N 1
ATOM 1562 C CA . TYR B 1 40 ? 8.867 -10.359 -14.242 1 96.44 40 TYR B CA 1
ATOM 1563 C C . TYR B 1 40 ? 9.992 -9.523 -13.648 1 96.44 40 TYR B C 1
ATOM 1565 O O . TYR B 1 40 ? 11.023 -10.062 -13.234 1 96.44 40 TYR B O 1
ATOM 1573 N N . GLU B 1 41 ? 9.75 -8.227 -13.625 1 96.56 41 GLU B N 1
ATOM 1574 C CA . GLU B 1 41 ? 10.719 -7.391 -12.922 1 96.56 41 GLU B CA 1
ATOM 1575 C C . GLU B 1 41 ? 10.82 -7.789 -11.445 1 96.56 41 GLU B C 1
ATOM 1577 O O . GLU B 1 41 ? 9.797 -8.039 -10.797 1 96.56 41 GLU B O 1
ATOM 1582 N N . ARG B 1 42 ? 12.086 -7.934 -10.977 1 98.06 42 ARG B N 1
ATOM 1583 C CA . ARG B 1 42 ? 12.305 -8.32 -9.586 1 98.06 42 ARG B CA 1
ATOM 1584 C C . ARG B 1 42 ? 12.219 -7.105 -8.664 1 98.06 42 ARG B C 1
ATOM 1586 O O . ARG B 1 42 ? 13.031 -6.184 -8.766 1 98.06 42 ARG B O 1
ATOM 1593 N N . VAL B 1 43 ? 11.266 -7.117 -7.801 1 97.44 43 VAL B N 1
ATOM 1594 C CA . VAL B 1 43 ? 11.023 -5.98 -6.922 1 97.44 43 VAL B CA 1
ATOM 1595 C C . VAL B 1 43 ? 10.602 -6.473 -5.539 1 97.44 43 VAL B C 1
ATOM 1597 O O . VAL B 1 43 ? 10.492 -7.68 -5.312 1 97.44 43 VAL B O 1
ATOM 1600 N N . THR B 1 44 ? 10.492 -5.531 -4.562 1 96.5 44 THR B N 1
ATOM 1601 C CA . THR B 1 44 ? 9.922 -5.844 -3.258 1 96.5 44 THR B CA 1
ATOM 1602 C C . THR B 1 44 ? 8.398 -5.918 -3.34 1 96.5 44 THR B C 1
ATOM 1604 O O . THR B 1 44 ? 7.801 -5.473 -4.324 1 96.5 44 THR B O 1
ATOM 1607 N N . TRP B 1 45 ? 7.805 -6.48 -2.303 1 97.38 45 TRP B N 1
ATOM 1608 C CA . TRP B 1 45 ? 6.348 -6.508 -2.242 1 97.38 45 TRP B CA 1
ATOM 1609 C C . TRP B 1 45 ? 5.777 -5.094 -2.275 1 97.38 45 TRP B C 1
ATOM 1611 O O . TRP B 1 45 ? 4.797 -4.828 -2.975 1 97.38 45 TRP B O 1
ATOM 1621 N N . ASN B 1 46 ? 6.379 -4.195 -1.526 1 93.62 46 ASN B N 1
ATOM 1622 C CA . ASN B 1 46 ? 5.898 -2.82 -1.454 1 93.62 46 ASN B CA 1
ATOM 1623 C C . ASN B 1 46 ? 5.93 -2.145 -2.82 1 93.62 46 ASN B C 1
ATOM 1625 O O . ASN B 1 46 ? 4.977 -1.456 -3.199 1 93.62 46 ASN B O 1
ATOM 1629 N N . THR B 1 47 ? 6.969 -2.344 -3.506 1 94.25 47 THR B N 1
ATOM 1630 C CA . THR B 1 47 ? 7.074 -1.788 -4.852 1 94.25 47 THR B CA 1
ATOM 1631 C C . THR B 1 47 ? 6.027 -2.406 -5.773 1 94.25 47 THR B C 1
ATOM 1633 O O . THR B 1 47 ? 5.383 -1.7 -6.551 1 94.25 47 THR B O 1
ATOM 1636 N N . ALA B 1 48 ? 5.879 -3.705 -5.676 1 97.62 48 ALA B N 1
ATOM 1637 C CA . ALA B 1 48 ? 4.891 -4.418 -6.48 1 97.62 48 ALA B CA 1
ATOM 1638 C C . ALA B 1 48 ? 3.49 -3.859 -6.25 1 97.62 48 ALA B C 1
ATOM 1640 O O . ALA B 1 48 ? 2.746 -3.623 -7.207 1 97.62 48 ALA B O 1
ATOM 1641 N N . TYR B 1 49 ? 3.168 -3.686 -4.988 1 96.88 49 TYR B N 1
ATOM 1642 C CA . TYR B 1 49 ? 1.859 -3.156 -4.617 1 96.88 49 TYR B CA 1
ATOM 1643 C C . TYR B 1 49 ? 1.602 -1.816 -5.293 1 96.88 49 TYR B C 1
ATOM 1645 O O . TYR B 1 49 ? 0.555 -1.618 -5.914 1 96.88 49 TYR B O 1
ATOM 1653 N N . MET B 1 50 ? 2.561 -0.955 -5.23 1 94.56 50 MET B N 1
ATOM 1654 C CA . MET B 1 50 ? 2.416 0.38 -5.805 1 94.56 50 MET B CA 1
ATOM 1655 C C . MET B 1 50 ? 2.355 0.316 -7.324 1 94.56 50 MET B C 1
ATOM 1657 O O . MET B 1 50 ? 1.628 1.087 -7.957 1 94.56 50 MET B O 1
ATOM 1661 N N . ARG B 1 51 ? 3.084 -0.542 -7.902 1 95.12 51 ARG B N 1
ATOM 1662 C CA . ARG B 1 51 ? 3.07 -0.687 -9.352 1 95.12 51 ARG B CA 1
ATOM 1663 C C . ARG B 1 51 ? 1.701 -1.143 -9.844 1 95.12 51 ARG B C 1
ATOM 1665 O O . ARG B 1 51 ? 1.183 -0.616 -10.828 1 95.12 51 ARG B O 1
ATOM 1672 N N . CYS B 1 52 ? 1.159 -2.074 -9.18 1 96.44 52 CYS B N 1
ATOM 1673 C CA . CYS B 1 52 ? -0.151 -2.549 -9.609 1 96.44 52 CYS B CA 1
ATOM 1674 C C . CYS B 1 52 ? -1.2 -1.452 -9.477 1 96.44 52 CYS B C 1
ATOM 1676 O O . CYS B 1 52 ? -2.09 -1.33 -10.32 1 96.44 52 CYS B O 1
ATOM 1678 N N . LEU B 1 53 ? -1.136 -0.656 -8.406 1 95.44 53 LEU B N 1
ATOM 1679 C CA . LEU B 1 53 ? -2.025 0.492 -8.281 1 95.44 53 LEU B CA 1
ATOM 1680 C C . LEU B 1 53 ? -1.865 1.44 -9.461 1 95.44 53 LEU B C 1
ATOM 1682 O O . LEU B 1 53 ? -2.855 1.941 -10 1 95.44 53 LEU B O 1
ATOM 1686 N N . SER B 1 54 ? -0.625 1.67 -9.836 1 92.62 54 SER B N 1
ATOM 1687 C CA . SER B 1 54 ? -0.361 2.617 -10.914 1 92.62 54 SER B CA 1
ATOM 1688 C C . SER B 1 54 ? -0.89 2.098 -12.25 1 92.62 54 SER B C 1
ATOM 1690 O O . SER B 1 54 ? -1.157 2.879 -13.164 1 92.62 54 SER B O 1
ATOM 1692 N N . TYR B 1 55 ? -1.078 0.781 -12.352 1 91.31 55 TYR B N 1
ATOM 1693 C CA . TYR B 1 55 ? -1.636 0.168 -13.555 1 91.31 55 TYR B CA 1
ATOM 1694 C C . TYR B 1 55 ? -3.158 0.226 -13.539 1 91.31 55 TYR B C 1
ATOM 1696 O O . TYR B 1 55 ? -3.812 -0.189 -14.5 1 91.31 55 TYR B O 1
ATOM 1704 N N . GLY B 1 56 ? -3.715 0.74 -12.508 1 91.44 56 GLY B N 1
ATOM 1705 C CA . GLY B 1 56 ? -5.164 0.811 -12.406 1 91.44 56 GLY B CA 1
ATOM 1706 C C . GLY B 1 56 ? -5.781 -0.439 -11.812 1 91.44 56 GLY B C 1
ATOM 1707 O O . GLY B 1 56 ? -6.992 -0.645 -11.906 1 91.44 56 GLY B O 1
ATOM 1708 N N . GLY B 1 57 ? -5.008 -1.253 -11.211 1 93 57 GLY B N 1
ATOM 1709 C CA . GLY B 1 57 ? -5.445 -2.471 -10.547 1 93 57 GLY B CA 1
ATOM 1710 C C . GLY B 1 57 ? -4.867 -2.629 -9.156 1 93 57 GLY B C 1
ATOM 1711 O O . GLY B 1 57 ? -4.668 -1.641 -8.445 1 93 57 GLY B O 1
ATOM 1712 N N . HIS B 1 58 ? -4.742 -3.824 -8.703 1 95.88 58 HIS B N 1
ATOM 1713 C CA . HIS B 1 58 ? -4.16 -4.16 -7.406 1 95.88 58 HIS B CA 1
ATOM 1714 C C . HIS B 1 58 ? -3.408 -5.484 -7.465 1 95.88 58 HIS B C 1
ATOM 1716 O O . HIS B 1 58 ? -3.549 -6.242 -8.43 1 95.88 58 HIS B O 1
ATOM 1722 N N . LEU B 1 59 ? -2.508 -5.656 -6.523 1 97.25 59 LEU B N 1
ATOM 1723 C CA . LEU B 1 59 ? -1.884 -6.973 -6.434 1 97.25 59 LEU B CA 1
ATOM 1724 C C . LEU B 1 59 ? -2.938 -8.07 -6.359 1 97.25 59 LEU B C 1
ATOM 1726 O O . LEU B 1 59 ? -3.971 -7.902 -5.707 1 97.25 59 LEU B O 1
ATOM 1730 N N . ALA B 1 60 ? -2.6 -9.18 -6.945 1 96.81 60 ALA B N 1
ATOM 1731 C CA . ALA B 1 60 ? -3.572 -10.25 -7.168 1 96.81 60 ALA B CA 1
ATOM 1732 C C . ALA B 1 60 ? -4.168 -10.727 -5.844 1 96.81 60 ALA B C 1
ATOM 1734 O O . ALA B 1 60 ? -3.438 -10.977 -4.883 1 96.81 60 ALA B O 1
ATOM 1735 N N . VAL B 1 61 ? -5.414 -10.852 -5.82 1 96.5 61 VAL B N 1
ATOM 1736 C CA . VAL B 1 61 ? -6.172 -11.406 -4.699 1 96.5 61 VAL B CA 1
ATOM 1737 C C . VAL B 1 61 ? -7.07 -12.531 -5.191 1 96.5 61 VAL B C 1
ATOM 1739 O O . VAL B 1 61 ? -7.352 -12.641 -6.387 1 96.5 61 VAL B O 1
ATOM 1742 N N . PHE B 1 62 ? -7.465 -13.367 -4.207 1 94.38 62 PHE B N 1
ATOM 1743 C CA . PHE B 1 62 ? -8.25 -14.539 -4.566 1 94.38 62 PHE B CA 1
ATOM 1744 C C . PHE B 1 62 ? -9.398 -14.75 -3.584 1 94.38 62 PHE B C 1
ATOM 1746 O O . PHE B 1 62 ? -9.18 -14.805 -2.371 1 94.38 62 PHE B O 1
ATOM 1753 N N . GLU B 1 63 ? -10.547 -14.906 -4.117 1 89.94 63 GLU B N 1
ATOM 1754 C CA . GLU B 1 63 ? -11.75 -15.016 -3.289 1 89.94 63 GLU B CA 1
ATOM 1755 C C . GLU B 1 63 ? -11.797 -16.359 -2.568 1 89.94 63 GLU B C 1
ATOM 1757 O O . GLU B 1 63 ? -12.32 -16.453 -1.455 1 89.94 63 GLU B O 1
ATOM 1762 N N . THR B 1 64 ? -11.305 -17.375 -3.262 1 90.75 64 THR B N 1
ATOM 1763 C CA . THR B 1 64 ? -11.336 -18.719 -2.693 1 90.75 64 THR B CA 1
ATOM 1764 C C . THR B 1 64 ? -9.969 -19.391 -2.805 1 90.75 64 THR B C 1
ATOM 1766 O O . THR B 1 64 ? -9.141 -18.984 -3.619 1 90.75 64 THR B O 1
ATOM 1769 N N . LEU B 1 65 ? -9.789 -20.422 -1.903 1 89.94 65 LEU B N 1
ATOM 1770 C CA . LEU B 1 65 ? -8.562 -21.203 -1.989 1 89.94 65 LEU B CA 1
ATOM 1771 C C . LEU B 1 65 ? -8.438 -21.875 -3.352 1 89.94 65 LEU B C 1
ATOM 1773 O O . LEU B 1 65 ? -7.344 -21.984 -3.898 1 89.94 65 LEU B O 1
ATOM 1777 N N . ASP B 1 66 ? -9.57 -22.297 -3.875 1 91.44 66 ASP B N 1
ATOM 1778 C CA . ASP B 1 66 ? -9.57 -22.922 -5.188 1 91.44 66 ASP B CA 1
ATOM 1779 C C . ASP B 1 66 ? -9.008 -21.984 -6.254 1 91.44 66 ASP B C 1
ATOM 1781 O O . ASP B 1 66 ? -8.195 -22.406 -7.086 1 91.44 66 ASP B O 1
ATOM 1785 N N . GLU B 1 67 ? -9.461 -20.781 -6.297 1 91.94 67 GLU B N 1
ATOM 1786 C CA . GLU B 1 67 ? -8.945 -19.797 -7.242 1 91.94 67 GLU B CA 1
ATOM 1787 C C . GLU B 1 67 ? -7.445 -19.609 -7.082 1 91.94 67 GLU B C 1
ATOM 1789 O O . GLU B 1 67 ? -6.715 -19.516 -8.07 1 91.94 67 GLU B O 1
ATOM 1794 N N . LEU B 1 68 ? -7.027 -19.531 -5.875 1 92.75 68 LEU B N 1
ATOM 1795 C CA . LEU B 1 68 ? -5.613 -19.375 -5.562 1 92.75 68 LEU B CA 1
ATOM 1796 C C . LEU B 1 68 ? -4.801 -20.531 -6.117 1 92.75 68 LEU B C 1
ATOM 1798 O O . LEU B 1 68 ? -3.762 -20.328 -6.75 1 92.75 68 LEU B O 1
ATOM 1802 N N . LEU B 1 69 ? -5.238 -21.703 -5.871 1 92 69 LEU B N 1
ATOM 1803 C CA . LEU B 1 69 ? -4.527 -22.906 -6.316 1 92 69 LEU B CA 1
ATOM 1804 C C . LEU B 1 69 ? -4.562 -23.016 -7.84 1 92 69 LEU B C 1
ATOM 1806 O O . LEU B 1 69 ? -3.625 -23.531 -8.445 1 92 69 LEU B O 1
ATOM 1810 N N . LEU B 1 70 ? -5.68 -22.547 -8.461 1 93.88 70 LEU B N 1
ATOM 1811 C CA . LEU B 1 70 ? -5.746 -22.516 -9.914 1 93.88 70 LEU B CA 1
ATOM 1812 C C . LEU B 1 70 ? -4.637 -21.641 -10.492 1 93.88 70 LEU B C 1
ATOM 1814 O O . LEU B 1 70 ? -4.105 -21.938 -11.57 1 93.88 70 LEU B O 1
ATOM 1818 N N . MET B 1 71 ? -4.309 -20.562 -9.844 1 94.38 71 MET B N 1
ATOM 1819 C CA . MET B 1 71 ? -3.201 -19.719 -10.281 1 94.38 71 MET B CA 1
ATOM 1820 C C . MET B 1 71 ? -1.883 -20.484 -10.242 1 94.38 71 MET B C 1
ATOM 1822 O O . MET B 1 71 ? -1.103 -20.438 -11.195 1 94.38 71 MET B O 1
ATOM 1826 N N . SER B 1 72 ? -1.585 -21.141 -9.156 1 94.94 72 SER B N 1
ATOM 1827 C CA . SER B 1 72 ? -0.377 -21.953 -9.031 1 94.94 72 SER B CA 1
ATOM 1828 C C . SER B 1 72 ? -0.309 -23.016 -10.125 1 94.94 72 SER B C 1
ATOM 1830 O O . SER B 1 72 ? 0.748 -23.234 -10.719 1 94.94 72 SER B O 1
ATOM 1832 N N . GLU B 1 73 ? -1.438 -23.641 -10.32 1 95 73 GLU B N 1
ATOM 1833 C CA . GLU B 1 73 ? -1.514 -24.672 -11.352 1 95 73 GLU B CA 1
ATOM 1834 C C . GLU B 1 73 ? -1.227 -24.094 -12.734 1 95 73 GLU B C 1
ATOM 1836 O O . GLU B 1 73 ? -0.589 -24.75 -13.57 1 95 73 GLU B O 1
ATOM 1841 N N . ASP B 1 74 ? -1.755 -22.953 -12.992 1 93.5 74 ASP B N 1
ATOM 1842 C CA . ASP B 1 74 ? -1.494 -22.297 -14.266 1 93.5 74 ASP B CA 1
ATOM 1843 C C . ASP B 1 74 ? -0 -22.047 -14.461 1 93.5 74 ASP B C 1
ATOM 1845 O O . ASP B 1 74 ? 0.535 -22.281 -15.547 1 93.5 74 ASP B O 1
ATOM 1849 N N . LEU B 1 75 ? 0.64 -21.562 -13.453 1 95 75 LEU B N 1
ATOM 1850 C CA . LEU B 1 75 ? 2.082 -21.359 -13.508 1 95 75 LEU B CA 1
ATOM 1851 C C . LEU B 1 75 ? 2.818 -22.656 -13.789 1 95 75 LEU B C 1
ATOM 1853 O O . LEU B 1 75 ? 3.779 -22.688 -14.555 1 95 75 LEU B O 1
ATOM 1857 N N . LYS B 1 76 ? 2.359 -23.688 -13.133 1 96.12 76 LYS B N 1
ATOM 1858 C CA . LYS B 1 76 ? 2.947 -25 -13.336 1 96.12 76 LYS B CA 1
ATOM 1859 C C . LYS B 1 76 ? 2.801 -25.453 -14.789 1 96.12 76 LYS B C 1
ATOM 1861 O O . LYS B 1 76 ? 3.764 -25.906 -15.406 1 96.12 76 LYS B O 1
ATOM 1866 N N . LYS B 1 77 ? 1.604 -25.281 -15.352 1 94.69 77 LYS B N 1
ATOM 1867 C CA . LYS B 1 77 ? 1.324 -25.672 -16.734 1 94.69 77 LYS B CA 1
ATOM 1868 C C . LYS B 1 77 ? 2.217 -24.906 -17.703 1 94.69 77 LYS B C 1
ATOM 1870 O O . LYS B 1 77 ? 2.625 -25.453 -18.734 1 94.69 77 LYS B O 1
ATOM 1875 N N . ARG B 1 78 ? 2.531 -23.734 -17.359 1 92.38 78 ARG B N 1
ATOM 1876 C CA . ARG B 1 78 ? 3.363 -22.891 -18.219 1 92.38 78 ARG B CA 1
ATOM 1877 C C . ARG B 1 78 ? 4.844 -23.125 -17.938 1 92.38 78 ARG B C 1
ATOM 1879 O O . ARG B 1 78 ? 5.703 -22.5 -18.562 1 92.38 78 ARG B O 1
ATOM 1886 N N . ASN B 1 79 ? 5.145 -23.969 -17.047 1 95.38 79 ASN B N 1
ATOM 1887 C CA . ASN B 1 79 ? 6.508 -24.25 -16.609 1 95.38 79 ASN B CA 1
ATOM 1888 C C . ASN B 1 79 ? 7.211 -22.984 -16.141 1 95.38 79 ASN B C 1
ATOM 1890 O O . ASN B 1 79 ? 8.398 -22.781 -16.406 1 95.38 79 ASN B O 1
ATOM 1894 N N . ASP B 1 80 ? 6.344 -22.094 -15.656 1 94.69 80 ASP B N 1
ATOM 1895 C CA . ASP B 1 80 ? 6.887 -20.891 -15.039 1 94.69 80 ASP B CA 1
ATOM 1896 C C . ASP B 1 80 ? 7.219 -21.125 -13.57 1 94.69 80 ASP B C 1
ATOM 1898 O O . ASP B 1 80 ? 6.316 -21.234 -12.734 1 94.69 80 ASP B O 1
ATOM 1902 N N . ARG B 1 81 ? 8.5 -21.188 -13.227 1 96 81 ARG B N 1
ATOM 1903 C CA . ARG B 1 81 ? 8.953 -21.531 -11.883 1 96 81 ARG B CA 1
ATOM 1904 C C . ARG B 1 81 ? 9.266 -20.266 -11.07 1 96 81 ARG B C 1
ATOM 1906 O O . ARG B 1 81 ? 9.805 -20.359 -9.969 1 96 81 ARG B O 1
ATOM 1913 N N . ARG B 1 82 ? 9.008 -19.172 -11.609 1 96.94 82 ARG B N 1
ATOM 1914 C CA . ARG B 1 82 ? 9.32 -17.922 -10.93 1 96.94 82 ARG B CA 1
ATOM 1915 C C . ARG B 1 82 ? 8.344 -17.656 -9.789 1 96.94 82 ARG B C 1
ATOM 1917 O O . ARG B 1 82 ? 7.285 -18.281 -9.711 1 96.94 82 ARG B O 1
ATOM 1924 N N . ASN B 1 83 ? 8.773 -16.781 -8.859 1 98.06 83 ASN B N 1
ATOM 1925 C CA . ASN B 1 83 ? 7.992 -16.344 -7.715 1 98.06 83 ASN B CA 1
ATOM 1926 C C . ASN B 1 83 ? 7.316 -15 -7.984 1 98.06 83 ASN B C 1
ATOM 1928 O O . ASN B 1 83 ? 7.945 -14.078 -8.508 1 98.06 83 ASN B O 1
ATOM 1932 N N . PHE B 1 84 ? 6.012 -14.898 -7.645 1 98.12 84 PHE B N 1
ATOM 1933 C CA . PHE B 1 84 ? 5.27 -13.664 -7.895 1 98.12 84 PHE B CA 1
ATOM 1934 C C . PHE B 1 84 ? 4.617 -13.164 -6.613 1 98.12 84 PHE B C 1
ATOM 1936 O O . PHE B 1 84 ? 3.844 -13.883 -5.977 1 98.12 84 PHE B O 1
ATOM 1943 N N . HIS B 1 85 ? 4.961 -11.859 -6.238 1 98.56 85 HIS B N 1
ATOM 1944 C CA . HIS B 1 85 ? 4.215 -11.234 -5.152 1 98.56 85 HIS B CA 1
ATOM 1945 C C . HIS B 1 85 ? 2.721 -11.195 -5.461 1 98.56 85 HIS B C 1
ATOM 1947 O O . HIS B 1 85 ? 2.322 -10.93 -6.598 1 98.56 85 HIS B O 1
ATOM 1953 N N . ILE B 1 86 ? 1.896 -11.484 -4.441 1 98.06 86 ILE B N 1
ATOM 1954 C CA . ILE B 1 86 ? 0.445 -11.344 -4.512 1 98.06 86 ILE B CA 1
ATOM 1955 C C . ILE B 1 86 ? -0.051 -10.508 -3.33 1 98.06 86 ILE B C 1
ATOM 1957 O O . ILE B 1 86 ? 0.717 -10.195 -2.418 1 98.06 86 ILE B O 1
ATOM 1961 N N . GLY B 1 87 ? -1.347 -10.18 -3.352 1 97.81 87 GLY B N 1
ATOM 1962 C CA . GLY B 1 87 ? -1.856 -9.086 -2.537 1 97.81 87 GLY B CA 1
ATOM 1963 C C . GLY B 1 87 ? -2.164 -9.492 -1.11 1 97.81 87 GLY B C 1
ATOM 1964 O O . GLY B 1 87 ? -3.096 -8.977 -0.496 1 97.81 87 GLY B O 1
ATOM 1965 N N . GLY B 1 88 ? -1.465 -10.398 -0.554 1 96.31 88 GLY B N 1
ATOM 1966 C CA . GLY B 1 88 ? -1.712 -10.859 0.805 1 96.31 88 GLY B CA 1
ATOM 1967 C C . GLY B 1 88 ? -0.759 -10.25 1.819 1 96.31 88 GLY B C 1
ATOM 1968 O O . GLY B 1 88 ? 0.431 -10.086 1.542 1 96.31 88 GLY B O 1
ATOM 1969 N N . ARG B 1 89 ? -1.361 -9.969 2.99 1 94.75 89 ARG B N 1
ATOM 1970 C CA . ARG B 1 89 ? -0.589 -9.383 4.082 1 94.75 89 ARG B CA 1
ATOM 1971 C C . ARG B 1 89 ? -0.998 -9.984 5.422 1 94.75 89 ARG B C 1
ATOM 1973 O O . ARG B 1 89 ? -2.182 -10.219 5.668 1 94.75 89 ARG B O 1
ATOM 1980 N N . ASN B 1 90 ? 0.05 -10.203 6.262 1 93.25 90 ASN B N 1
ATOM 1981 C CA . ASN B 1 90 ? -0.205 -10.5 7.668 1 93.25 90 ASN B CA 1
ATOM 1982 C C . ASN B 1 90 ? -0.315 -9.227 8.5 1 93.25 90 ASN B C 1
ATOM 1984 O O . ASN B 1 90 ? 0.626 -8.438 8.555 1 93.25 90 ASN B O 1
ATOM 1988 N N . ILE B 1 91 ? -1.503 -9.023 9.188 1 91 91 ILE B N 1
ATOM 1989 C CA . ILE B 1 91 ? -1.702 -7.73 9.836 1 91 91 ILE B CA 1
ATOM 1990 C C . ILE B 1 91 ? -1.511 -7.875 11.344 1 91 91 ILE B C 1
ATOM 1992 O O . ILE B 1 91 ? -1.513 -6.883 12.078 1 91 91 ILE B O 1
ATOM 1996 N N . ASN B 1 92 ? -1.344 -9.062 11.812 1 88.81 92 ASN B N 1
ATOM 1997 C CA . ASN B 1 92 ? -1.142 -9.297 13.234 1 88.81 92 ASN B CA 1
ATOM 1998 C C . ASN B 1 92 ? -0.273 -10.531 13.477 1 88.81 92 ASN B C 1
ATOM 2000 O O . ASN B 1 92 ? -0.766 -11.656 13.445 1 88.81 92 ASN B O 1
ATOM 2004 N N . ARG B 1 93 ? 0.899 -10.289 13.898 1 86.38 93 ARG B N 1
ATOM 2005 C CA . ARG B 1 93 ? 1.871 -11.367 14.07 1 86.38 93 ARG B CA 1
ATOM 2006 C C . ARG B 1 93 ? 1.656 -12.094 15.391 1 86.38 93 ARG B C 1
ATOM 2008 O O . ARG B 1 93 ? 2.205 -13.172 15.609 1 86.38 93 ARG B O 1
ATOM 2015 N N . HIS B 1 94 ? 0.929 -11.492 16.219 1 84.56 94 HIS B N 1
ATOM 2016 C CA . HIS B 1 94 ? 0.709 -12.086 17.531 1 84.56 94 HIS B CA 1
ATOM 2017 C C . HIS B 1 94 ? -0.326 -13.203 17.453 1 84.56 94 HIS B C 1
ATOM 2019 O O . HIS B 1 94 ? -0.481 -13.977 18.406 1 84.56 94 HIS B O 1
ATOM 2025 N N . ILE B 1 95 ? -0.982 -13.266 16.344 1 83.88 95 ILE B N 1
ATOM 2026 C CA . ILE B 1 95 ? -1.928 -14.352 16.125 1 83.88 95 ILE B CA 1
ATOM 2027 C C . ILE B 1 95 ? -1.197 -15.555 15.531 1 83.88 95 ILE B C 1
ATOM 2029 O O . ILE B 1 95 ? -0.471 -15.43 14.547 1 83.88 95 ILE B O 1
ATOM 2033 N N . SER B 1 96 ? -1.337 -16.703 16.172 1 80.75 96 SER B N 1
ATOM 2034 C CA . SER B 1 96 ? -0.719 -17.922 15.648 1 80.75 96 SER B CA 1
ATOM 2035 C C . SER B 1 96 ? -1.124 -18.172 14.203 1 80.75 96 SER B C 1
ATOM 2037 O O . SER B 1 96 ? -2.307 -18.094 13.859 1 80.75 96 SER B O 1
ATOM 2039 N N . GLY B 1 97 ? -0.146 -18.391 13.367 1 83.56 97 GLY B N 1
ATOM 2040 C CA . GLY B 1 97 ? -0.4 -18.641 11.953 1 83.56 97 GLY B CA 1
ATOM 2041 C C . GLY B 1 97 ? -0.592 -17.359 11.164 1 83.56 97 GLY B C 1
ATOM 2042 O O . GLY B 1 97 ? -0.54 -17.375 9.93 1 83.56 97 GLY B O 1
ATOM 2043 N N . GLY B 1 98 ? -0.905 -16.312 12 1 86.81 98 GLY B N 1
ATOM 2044 C CA . GLY B 1 98 ? -1.048 -15.008 11.359 1 86.81 98 GLY B CA 1
ATOM 2045 C C . GLY B 1 98 ? -2.494 -14.609 11.141 1 86.81 98 GLY B C 1
ATOM 2046 O O . GLY B 1 98 ? -3.393 -15.453 11.211 1 86.81 98 GLY B O 1
ATOM 2047 N N . ASP B 1 99 ? -2.744 -13.398 11.023 1 90.94 99 ASP B N 1
ATOM 2048 C CA . ASP B 1 99 ? -4 -12.812 10.57 1 90.94 99 ASP B CA 1
ATOM 2049 C C . ASP B 1 99 ? -3.877 -12.305 9.133 1 90.94 99 ASP B C 1
ATOM 2051 O O . ASP B 1 99 ? -3.691 -11.109 8.906 1 90.94 99 ASP B O 1
ATOM 2055 N N . TRP B 1 100 ? -4.066 -13.18 8.195 1 94.19 100 TRP B N 1
ATOM 2056 C CA . TRP B 1 100 ? -3.824 -12.914 6.785 1 94.19 100 TRP B CA 1
ATOM 2057 C C . TRP B 1 100 ? -5.035 -12.242 6.141 1 94.19 100 TRP B C 1
ATOM 2059 O O . TRP B 1 100 ? -6.168 -12.695 6.316 1 94.19 100 TRP B O 1
ATOM 2069 N N . ARG B 1 101 ? -4.727 -11.141 5.41 1 95.69 101 ARG B N 1
ATOM 2070 C CA . ARG B 1 101 ? -5.746 -10.367 4.707 1 95.69 101 ARG B CA 1
ATOM 2071 C C . ARG B 1 101 ? -5.352 -10.133 3.254 1 95.69 101 ARG B C 1
ATOM 2073 O O . ARG B 1 101 ? -4.168 -9.961 2.945 1 95.69 101 ARG B O 1
ATOM 2080 N N . TRP B 1 102 ? -6.363 -10.172 2.453 1 96.88 102 TRP B N 1
ATOM 2081 C CA . TRP B 1 102 ? -6.191 -9.625 1.112 1 96.88 102 TRP B CA 1
ATOM 2082 C C . TRP B 1 102 ? -6.383 -8.109 1.118 1 96.88 102 TRP B C 1
ATOM 2084 O O . TRP B 1 102 ? -7.266 -7.59 1.803 1 96.88 102 TRP B O 1
ATOM 2094 N N . ILE B 1 103 ? -5.582 -7.445 0.354 1 97.12 103 ILE B N 1
ATOM 2095 C CA . ILE B 1 103 ? -5.836 -6.023 0.147 1 97.12 103 ILE B CA 1
ATOM 2096 C C . ILE B 1 103 ? -6.527 -5.812 -1.198 1 97.12 103 ILE B C 1
ATOM 2098 O O . ILE B 1 103 ? -5.898 -5.938 -2.252 1 97.12 103 ILE B O 1
ATOM 2102 N N . TRP B 1 104 ? -7.742 -5.508 -1.103 1 94.38 104 TRP B N 1
ATOM 2103 C CA . TRP B 1 104 ? -8.586 -5.355 -2.279 1 94.38 104 TRP B CA 1
ATOM 2104 C C . TRP B 1 104 ? -9.258 -3.988 -2.295 1 94.38 104 TRP B C 1
ATOM 2106 O O . TRP B 1 104 ? -10.148 -3.715 -1.482 1 94.38 104 TRP B O 1
ATOM 2116 N N . ASN B 1 105 ? -8.859 -3.199 -3.289 1 89.94 105 ASN B N 1
ATOM 2117 C CA . ASN B 1 105 ? -9.453 -1.881 -3.471 1 89.94 105 ASN B CA 1
ATOM 2118 C C . ASN B 1 105 ? -9.398 -1.059 -2.186 1 89.94 105 ASN B C 1
ATOM 2120 O O . ASN B 1 105 ? -10.414 -0.501 -1.757 1 89.94 105 ASN B O 1
ATOM 2124 N N . GLY B 1 106 ? -8.242 -1.139 -1.577 1 91.31 106 GLY B N 1
ATOM 2125 C CA . GLY B 1 106 ? -8.016 -0.317 -0.4 1 91.31 106 GLY B CA 1
ATOM 2126 C C . GLY B 1 106 ? -8.625 -0.897 0.861 1 91.31 106 GLY B C 1
ATOM 2127 O O . GLY B 1 106 ? -8.648 -0.242 1.905 1 91.31 106 GLY B O 1
ATOM 2128 N N . LYS B 1 107 ? -9.18 -2.008 0.792 1 94.12 107 LYS B N 1
ATOM 2129 C CA . LYS B 1 107 ? -9.781 -2.678 1.943 1 94.12 107 LYS B CA 1
ATOM 2130 C C . LYS B 1 107 ? -9.039 -3.975 2.266 1 94.12 107 LYS B C 1
ATOM 2132 O O . LYS B 1 107 ? -8.609 -4.691 1.36 1 94.12 107 LYS B O 1
ATOM 2137 N N . MET B 1 108 ? -8.938 -4.191 3.547 1 95.56 108 MET B N 1
ATOM 2138 C CA . MET B 1 108 ? -8.359 -5.461 3.98 1 95.56 108 MET B CA 1
ATOM 2139 C C . MET B 1 108 ? -9.453 -6.488 4.262 1 95.56 108 MET B C 1
ATOM 2141 O O . MET B 1 108 ? -10.32 -6.262 5.105 1 95.56 108 MET B O 1
ATOM 2145 N N . ILE B 1 109 ? -9.391 -7.566 3.545 1 94.69 109 ILE B N 1
ATOM 2146 C CA . ILE B 1 109 ? -10.398 -8.617 3.645 1 94.69 109 ILE B CA 1
ATOM 2147 C C . ILE B 1 109 ? -9.773 -9.875 4.254 1 94.69 109 ILE B C 1
ATOM 2149 O O . ILE B 1 109 ? -8.742 -10.352 3.779 1 94.69 109 ILE B O 1
ATOM 2153 N N . LYS B 1 110 ? -10.43 -10.391 5.301 1 93.12 110 LYS B N 1
ATOM 2154 C CA . LYS B 1 110 ? -9.906 -11.57 5.973 1 93.12 110 LYS B CA 1
ATOM 2155 C C . LYS B 1 110 ? -9.867 -12.766 5.023 1 93.12 110 LYS B C 1
ATOM 2157 O O . LYS B 1 110 ? -10.812 -13 4.266 1 93.12 110 LYS B O 1
ATOM 2162 N N . MET B 1 111 ? -8.664 -13.422 5.047 1 91.62 111 MET B N 1
ATOM 2163 C CA . MET B 1 111 ? -8.57 -14.688 4.328 1 91.62 111 MET B CA 1
ATOM 2164 C C . MET B 1 111 ? -9.188 -15.82 5.137 1 91.62 111 MET B C 1
ATOM 2166 O O . MET B 1 111 ? -8.828 -16.031 6.301 1 91.62 111 MET B O 1
ATOM 2170 N N . ASN B 1 112 ? -10.141 -16.469 4.605 1 82.69 112 ASN B N 1
ATOM 2171 C CA . ASN B 1 112 ? -10.844 -17.484 5.387 1 82.69 112 ASN B CA 1
ATOM 2172 C C . ASN B 1 112 ? -10.258 -18.875 5.148 1 82.69 112 ASN B C 1
ATOM 2174 O O . ASN B 1 112 ? -10.711 -19.844 5.746 1 82.69 112 ASN B O 1
ATOM 2178 N N . TYR B 1 113 ? -9.352 -19 4.312 1 78.12 113 TYR B N 1
ATOM 2179 C CA . TYR B 1 113 ? -8.883 -20.359 4.027 1 78.12 113 TYR B CA 1
ATOM 2180 C C . TYR B 1 113 ? -7.461 -20.562 4.539 1 78.12 113 TYR B C 1
ATOM 2182 O O . TYR B 1 113 ? -6.891 -21.641 4.387 1 78.12 113 TYR B O 1
ATOM 2190 N N . TYR B 1 114 ? -6.672 -19.531 4.852 1 66.69 114 TYR B N 1
ATOM 2191 C CA . TYR B 1 114 ? -5.418 -19.812 5.547 1 66.69 114 TYR B CA 1
ATOM 2192 C C . TYR B 1 114 ? -5.645 -19.938 7.051 1 66.69 114 TYR B C 1
ATOM 2194 O O . TYR B 1 114 ? -6.348 -19.109 7.645 1 66.69 114 TYR B O 1
ATOM 2202 N N . SER B 1 115 ? -5.777 -21.203 7.379 1 57.12 115 SER B N 1
ATOM 2203 C CA . SER B 1 115 ? -5.855 -21.547 8.797 1 57.12 115 SER B CA 1
ATOM 2204 C C . SER B 1 115 ? -4.469 -21.781 9.383 1 57.12 115 SER B C 1
ATOM 2206 O O . SER B 1 115 ? -3.49 -21.922 8.648 1 57.12 115 SER B O 1
ATOM 2208 N N . SER B 1 116 ? -4.406 -21.547 10.828 1 52.47 116 SER B N 1
ATOM 2209 C CA . SER B 1 116 ? -3.271 -21.797 11.711 1 52.47 116 SER B CA 1
ATOM 2210 C C . SER B 1 116 ? -2.596 -23.125 11.367 1 52.47 116 SER B C 1
ATOM 2212 O O . SER B 1 116 ? -1.785 -23.625 12.141 1 52.47 116 SER B O 1
ATOM 2214 N N . GLY B 1 117 ? -2.85 -23.609 10.25 1 50.72 117 GLY B N 1
ATOM 2215 C CA . GLY B 1 117 ? -2.248 -24.938 10.156 1 50.72 117 GLY B CA 1
ATOM 2216 C C . GLY B 1 117 ? -0.753 -24.891 9.898 1 50.72 117 GLY B C 1
ATOM 2217 O O . GLY B 1 117 ? -0.175 -23.812 9.742 1 50.72 117 GLY B O 1
ATOM 2218 N N . PRO B 1 118 ? -0.217 -26.156 10.016 1 58.69 118 PRO B N 1
ATOM 2219 C CA . PRO B 1 118 ? 1.202 -26.359 9.719 1 58.69 118 PRO B CA 1
ATOM 2220 C C . PRO B 1 118 ? 1.562 -25.953 8.289 1 58.69 118 PRO B C 1
ATOM 2222 O O . PRO B 1 118 ? 0.708 -26 7.398 1 58.69 118 PRO B O 1
ATOM 2225 N N . GLY B 1 119 ? 2.576 -25.172 8.125 1 77.12 119 GLY B N 1
ATOM 2226 C CA . GLY B 1 119 ? 3.107 -24.891 6.805 1 77.12 119 GLY B CA 1
ATOM 2227 C C . GLY B 1 119 ? 3.025 -23.422 6.434 1 77.12 119 GLY B C 1
ATOM 2228 O O . GLY B 1 119 ? 2.736 -22.578 7.285 1 77.12 119 GLY B O 1
ATOM 2229 N N . GLN B 1 120 ? 3.301 -23.141 5.289 1 85.5 120 GLN B N 1
ATOM 2230 C CA . GLN B 1 120 ? 3.32 -21.781 4.785 1 85.5 120 GLN B CA 1
ATOM 2231 C C . GLN B 1 120 ? 1.958 -21.375 4.223 1 85.5 120 GLN B C 1
ATOM 2233 O O . GLN B 1 120 ? 1.22 -22.234 3.715 1 85.5 120 GLN B O 1
ATOM 2238 N N . PRO B 1 121 ? 1.528 -20.078 4.453 1 89.62 121 PRO B N 1
ATOM 2239 C CA . PRO B 1 121 ? 2.25 -19.062 5.215 1 89.62 121 PRO B CA 1
ATOM 2240 C C . PRO B 1 121 ? 2.049 -19.188 6.723 1 89.62 121 PRO B C 1
ATOM 2242 O O . PRO B 1 121 ? 0.962 -19.562 7.176 1 89.62 121 PRO B O 1
ATOM 2245 N N . ASN B 1 122 ? 3.078 -18.938 7.539 1 84.5 122 ASN B N 1
ATOM 2246 C CA . ASN B 1 122 ? 2.967 -19.125 8.984 1 84.5 122 ASN B CA 1
ATOM 2247 C C . ASN B 1 122 ? 3.225 -17.812 9.734 1 84.5 122 ASN B C 1
ATOM 2249 O O . ASN B 1 122 ? 3.043 -17.75 10.953 1 84.5 122 ASN B O 1
ATOM 2253 N N . GLY B 1 123 ? 3.594 -16.75 9.008 1 80.94 123 GLY B N 1
ATOM 2254 C CA . GLY B 1 123 ? 3.775 -15.445 9.641 1 80.94 123 GLY B CA 1
ATOM 2255 C C . GLY B 1 123 ? 4.793 -15.469 10.766 1 80.94 123 GLY B C 1
ATOM 2256 O O . GLY B 1 123 ? 4.598 -14.82 11.797 1 80.94 123 GLY B O 1
ATOM 2257 N N . SER B 1 124 ? 5.93 -16.094 10.586 1 76.25 124 SER B N 1
ATOM 2258 C CA . SER B 1 124 ? 6.891 -16.297 11.672 1 76.25 124 SER B CA 1
ATOM 2259 C C . SER B 1 124 ? 7.258 -14.961 12.328 1 76.25 124 SER B C 1
ATOM 2261 O O . SER B 1 124 ? 7.664 -14.023 11.641 1 76.25 124 SER B O 1
ATOM 2263 N N . TYR B 1 125 ? 7.066 -14.922 13.688 1 77.38 125 TYR B N 1
ATOM 2264 C CA . TYR B 1 125 ? 7.402 -13.742 14.477 1 77.38 125 TYR B CA 1
ATOM 2265 C C . TYR B 1 125 ? 8.906 -13.531 14.523 1 77.38 125 TYR B C 1
ATOM 2267 O O . TYR B 1 125 ? 9.383 -12.391 14.461 1 77.38 125 TYR B O 1
ATOM 2275 N N . ALA B 1 126 ? 9.68 -14.609 14.531 1 77.44 126 ALA B N 1
ATOM 2276 C CA . ALA B 1 126 ? 11.133 -14.531 14.625 1 77.44 126 ALA B CA 1
ATOM 2277 C C . ALA B 1 126 ? 11.734 -13.922 13.367 1 77.44 126 ALA B C 1
ATOM 2279 O O . ALA B 1 126 ? 12.766 -13.242 13.43 1 77.44 126 ALA B O 1
ATOM 2280 N N . LYS B 1 127 ? 11.109 -14.102 12.289 1 81.38 127 LYS B N 1
ATOM 2281 C CA . LYS B 1 127 ? 11.484 -13.523 11 1 81.38 127 LYS B CA 1
ATOM 2282 C C . LYS B 1 127 ? 10.273 -12.945 10.273 1 81.38 127 LYS B C 1
ATOM 2284 O O . LYS B 1 127 ? 9.633 -13.641 9.484 1 81.38 127 LYS B O 1
ATOM 2289 N N . PRO B 1 128 ? 10.008 -11.703 10.609 1 86.38 128 PRO B N 1
ATOM 2290 C CA . PRO B 1 128 ? 8.766 -11.141 10.078 1 86.38 128 PRO B CA 1
ATOM 2291 C C . PRO B 1 128 ? 8.578 -11.414 8.594 1 86.38 128 PRO B C 1
ATOM 2293 O O . PRO B 1 128 ? 9.336 -10.891 7.766 1 86.38 128 PRO B O 1
ATOM 2296 N N . GLN B 1 129 ? 7.77 -12.375 8.242 1 92.5 129 GLN B N 1
ATOM 2297 C CA . GLN B 1 129 ? 7.309 -12.711 6.898 1 92.5 129 GLN B CA 1
ATOM 2298 C C . GLN B 1 129 ? 5.828 -12.398 6.73 1 92.5 129 GLN B C 1
ATOM 2300 O O . GLN B 1 129 ? 4.977 -13.266 6.906 1 92.5 129 GLN B O 1
ATOM 2305 N N . ASP B 1 130 ? 5.562 -11.148 6.379 1 94.06 130 ASP B N 1
ATOM 2306 C CA . ASP B 1 130 ? 4.191 -10.656 6.488 1 94.06 130 ASP B CA 1
ATOM 2307 C C . ASP B 1 130 ? 3.568 -10.461 5.105 1 94.06 130 ASP B C 1
ATOM 2309 O O . ASP B 1 130 ? 2.467 -9.922 4.988 1 94.06 130 ASP B O 1
ATOM 2313 N N . CYS B 1 131 ? 4.285 -10.836 4.094 1 96.19 131 CYS B N 1
ATOM 2314 C CA . CYS B 1 131 ? 3.771 -10.68 2.736 1 96.19 131 CYS B CA 1
ATOM 2315 C C . CYS B 1 131 ? 3.734 -12.016 2.008 1 96.19 131 CYS B C 1
ATOM 2317 O O . CYS B 1 131 ? 4.453 -12.945 2.371 1 96.19 131 CYS B O 1
ATOM 2319 N N . LEU B 1 132 ? 2.861 -12.07 0.988 1 96.25 132 LEU B N 1
ATOM 2320 C CA . LEU B 1 132 ? 2.674 -13.352 0.32 1 96.25 132 LEU B CA 1
ATOM 2321 C C . LEU B 1 132 ? 3.223 -13.312 -1.103 1 96.25 132 LEU B C 1
ATOM 2323 O O . LEU B 1 132 ? 3.199 -12.266 -1.75 1 96.25 132 LEU B O 1
ATOM 2327 N N . PHE B 1 133 ? 3.725 -14.445 -1.518 1 97.12 133 PHE B N 1
ATOM 2328 C CA . PHE B 1 133 ? 4.023 -14.688 -2.924 1 97.12 133 PHE B CA 1
ATOM 2329 C C . PHE B 1 133 ? 3.539 -16.078 -3.35 1 97.12 133 PHE B C 1
ATOM 2331 O O . PHE B 1 133 ? 3.246 -16.922 -2.504 1 97.12 133 PHE B O 1
ATOM 2338 N N . ILE B 1 134 ? 3.434 -16.281 -4.648 1 96.19 134 ILE B N 1
ATOM 2339 C CA . ILE B 1 134 ? 2.932 -17.516 -5.215 1 96.19 134 ILE B CA 1
ATOM 2340 C C . ILE B 1 134 ? 3.902 -18.031 -6.281 1 96.19 134 ILE B C 1
ATOM 2342 O O . ILE B 1 134 ? 4.574 -17.234 -6.945 1 96.19 134 ILE B O 1
ATOM 2346 N N . ASN B 1 135 ? 4.039 -19.281 -6.363 1 97.12 135 ASN B N 1
ATOM 2347 C CA . ASN B 1 135 ? 4.734 -19.906 -7.477 1 97.12 135 ASN B CA 1
ATOM 2348 C C . ASN B 1 135 ? 4.035 -21.188 -7.918 1 97.12 135 ASN B C 1
ATOM 2350 O O . ASN B 1 135 ? 2.877 -21.422 -7.566 1 97.12 135 ASN B O 1
ATOM 2354 N N . SER B 1 136 ? 4.727 -21.922 -8.828 1 96.81 136 SER B N 1
ATOM 2355 C CA . SER B 1 136 ? 4.113 -23.094 -9.445 1 96.81 136 SER B CA 1
ATOM 2356 C C . SER B 1 136 ? 3.867 -24.188 -8.414 1 96.81 136 SER B C 1
ATOM 2358 O O . SER B 1 136 ? 3.174 -25.172 -8.703 1 96.81 136 SER B O 1
ATOM 2360 N N . SER B 1 137 ? 4.348 -24.078 -7.23 1 95.12 137 SER B N 1
ATOM 2361 C CA . SER B 1 137 ? 4.188 -25.109 -6.207 1 95.12 137 SER B CA 1
ATOM 2362 C C . SER B 1 137 ? 3.092 -24.734 -5.215 1 95.12 137 SER B C 1
ATOM 2364 O O . SER B 1 137 ? 2.252 -25.562 -4.867 1 95.12 137 SER B O 1
ATOM 2366 N N . ASN B 1 138 ? 3.195 -23.531 -4.715 1 93.69 138 ASN B N 1
ATOM 2367 C CA . ASN B 1 138 ? 2.27 -23.125 -3.66 1 93.69 138 ASN B CA 1
ATOM 2368 C C . ASN B 1 138 ? 2.361 -21.641 -3.371 1 93.69 138 ASN B C 1
ATOM 2370 O O . ASN B 1 138 ? 2.852 -20.859 -4.199 1 93.69 138 ASN B O 1
ATOM 2374 N N . VAL B 1 139 ? 1.711 -21.219 -2.287 1 94.44 139 VAL B N 1
ATOM 2375 C CA . VAL B 1 139 ? 1.79 -19.875 -1.732 1 94.44 139 VAL B CA 1
ATOM 2376 C C . VAL B 1 139 ? 2.689 -19.875 -0.499 1 94.44 139 VAL B C 1
ATOM 2378 O O . VAL B 1 139 ? 2.625 -20.781 0.324 1 94.44 139 VAL B O 1
ATOM 2381 N N . PHE B 1 140 ? 3.496 -18.828 -0.385 1 93.5 140 PHE B N 1
ATOM 2382 C CA . PHE B 1 140 ? 4.453 -18.703 0.71 1 93.5 140 PHE B CA 1
ATOM 2383 C C . PHE B 1 140 ? 4.461 -17.297 1.273 1 93.5 140 PHE B C 1
ATOM 2385 O O . PHE B 1 140 ? 4.035 -16.344 0.603 1 93.5 140 PHE B O 1
ATOM 2392 N N . ASP B 1 141 ? 4.824 -17.234 2.566 1 94.25 141 ASP B N 1
ATOM 2393 C CA . ASP B 1 141 ? 5.051 -15.906 3.121 1 94.25 141 ASP B CA 1
ATOM 2394 C C . ASP B 1 141 ? 6.516 -15.492 2.971 1 94.25 141 ASP B C 1
ATOM 2396 O O . ASP B 1 141 ? 7.387 -16.344 2.754 1 94.25 141 ASP B O 1
ATOM 2400 N N . VAL B 1 142 ? 6.746 -14.195 2.963 1 94.19 142 VAL B N 1
ATOM 2401 C CA . VAL B 1 142 ? 8.07 -13.617 2.764 1 94.19 142 VAL B CA 1
ATOM 2402 C C . VAL B 1 142 ? 8.141 -12.242 3.426 1 94.19 142 VAL B C 1
ATOM 2404 O O . VAL B 1 142 ? 7.109 -11.656 3.77 1 94.19 142 VAL B O 1
ATOM 2407 N N . ARG B 1 143 ? 9.359 -11.828 3.58 1 94.12 143 ARG B N 1
ATOM 2408 C CA . ARG B 1 143 ? 9.523 -10.445 4.004 1 94.12 143 ARG B CA 1
ATOM 2409 C C . ARG B 1 143 ? 8.984 -9.477 2.949 1 94.12 143 ARG B C 1
ATOM 2411 O O . ARG B 1 143 ? 9.18 -9.688 1.751 1 94.12 143 ARG B O 1
ATOM 2418 N N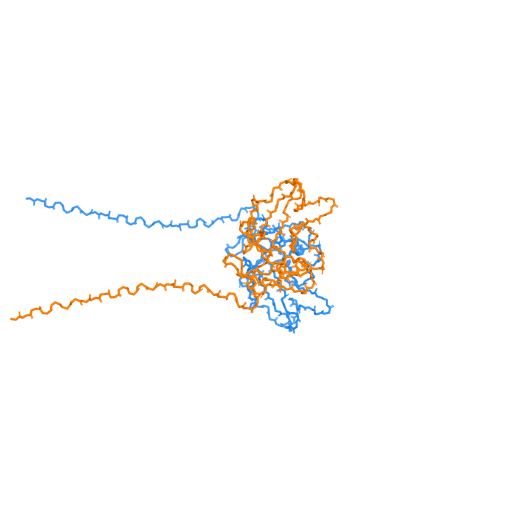 . CYS B 1 144 ? 8.375 -8.375 3.432 1 94.88 144 CYS B N 1
ATOM 2419 C CA . CYS B 1 144 ? 7.742 -7.445 2.502 1 94.88 144 CYS B CA 1
ATOM 2420 C C . CYS B 1 144 ? 8.789 -6.637 1.74 1 94.88 144 CYS B C 1
ATOM 2422 O O . CYS B 1 144 ? 8.492 -6.078 0.68 1 94.88 144 CYS B O 1
ATOM 2424 N N . ASP B 1 145 ? 9.977 -6.516 2.289 1 91.19 145 ASP B N 1
ATOM 2425 C CA . ASP B 1 145 ? 11.023 -5.723 1.654 1 91.19 145 ASP B CA 1
ATOM 2426 C C . ASP B 1 145 ? 12 -6.613 0.889 1 91.19 145 ASP B C 1
ATOM 2428 O O . ASP B 1 145 ? 13.062 -6.156 0.453 1 91.19 145 ASP B O 1
ATOM 2432 N N . TYR B 1 146 ? 11.602 -7.84 0.771 1 92.88 146 TYR B N 1
ATOM 2433 C CA . TYR B 1 146 ? 12.445 -8.734 -0.015 1 92.88 146 TYR B CA 1
ATOM 2434 C C . TYR B 1 146 ? 12.312 -8.445 -1.504 1 92.88 146 TYR B C 1
ATOM 2436 O O . TYR B 1 146 ? 11.219 -8.531 -2.068 1 92.88 146 TYR B O 1
ATOM 2444 N N . GLY B 1 147 ? 13.32 -7.957 -2.336 1 88.81 147 GLY B N 1
ATOM 2445 C CA . GLY B 1 147 ? 13.258 -7.367 -3.664 1 88.81 147 GLY B CA 1
ATOM 2446 C C . GLY B 1 147 ? 13.531 -8.367 -4.773 1 88.81 147 GLY B C 1
ATOM 2447 O O . GLY B 1 147 ? 13.82 -7.977 -5.906 1 88.81 147 GLY B O 1
ATOM 2448 N N . ASN B 1 148 ? 13.352 -9.648 -4.641 1 94.38 148 ASN B N 1
ATOM 2449 C CA . ASN B 1 148 ? 13.82 -10.594 -5.648 1 94.38 148 ASN B CA 1
ATOM 2450 C C . ASN B 1 148 ? 12.672 -11.43 -6.211 1 94.38 148 ASN B C 1
ATOM 2452 O O . ASN B 1 148 ? 12.859 -12.609 -6.523 1 94.38 148 ASN B O 1
ATOM 2456 N N . ARG B 1 149 ? 11.516 -10.797 -6.461 1 97.81 149 ARG B N 1
ATOM 2457 C CA . ARG B 1 149 ? 10.383 -11.539 -6.992 1 97.81 149 ARG B CA 1
ATOM 2458 C C . ARG B 1 149 ? 9.578 -10.688 -7.969 1 97.81 149 ARG B C 1
ATOM 2460 O O . ARG B 1 149 ? 9.523 -9.461 -7.832 1 97.81 149 ARG B O 1
ATOM 2467 N N . GLY B 1 150 ? 9.008 -11.414 -9.016 1 98.12 150 GLY B N 1
ATOM 2468 C CA . GLY B 1 150 ? 7.996 -10.742 -9.82 1 98.12 150 GLY B CA 1
ATOM 2469 C C . GLY B 1 150 ? 6.711 -10.469 -9.062 1 98.12 150 GLY B C 1
ATOM 2470 O O . GLY B 1 150 ? 6.668 -10.617 -7.836 1 98.12 150 GLY B O 1
ATOM 2471 N N . PHE B 1 151 ? 5.711 -10.008 -9.812 1 98.19 151 PHE B N 1
ATOM 2472 C CA . PHE B 1 151 ? 4.449 -9.727 -9.141 1 98.19 151 PHE B CA 1
ATOM 2473 C C . PHE B 1 151 ? 3.277 -9.875 -10.102 1 98.19 151 PHE B C 1
ATOM 2475 O O . PHE B 1 151 ? 3.439 -9.719 -11.312 1 98.19 151 PHE B O 1
ATOM 2482 N N . ALA B 1 152 ? 2.188 -10.312 -9.539 1 97.38 152 ALA B N 1
ATOM 2483 C CA . ALA B 1 152 ? 0.953 -10.492 -10.297 1 97.38 152 ALA B CA 1
ATOM 2484 C C . ALA B 1 152 ? -0.064 -9.406 -9.969 1 97.38 152 ALA B C 1
ATOM 2486 O O . ALA B 1 152 ? -0.421 -9.219 -8.797 1 97.38 152 ALA B O 1
ATOM 2487 N N . CYS B 1 153 ? -0.465 -8.688 -11 1 96.56 153 CYS B N 1
ATOM 2488 C CA . CYS B 1 153 ? -1.512 -7.684 -10.836 1 96.56 153 CYS B CA 1
ATOM 2489 C C . CYS B 1 153 ? -2.855 -8.219 -11.32 1 96.56 153 CYS B C 1
ATOM 2491 O O . CYS B 1 153 ? -2.916 -8.984 -12.281 1 96.56 153 CYS B O 1
ATOM 2493 N N . GLU B 1 154 ? -3.836 -7.762 -10.578 1 95.12 154 GLU B N 1
ATOM 2494 C CA . GLU B 1 154 ? -5.207 -8.109 -10.938 1 95.12 154 GLU B CA 1
ATOM 2495 C C . GLU B 1 154 ? -6.02 -6.867 -11.289 1 95.12 154 GLU B C 1
ATOM 2497 O O . GLU B 1 154 ? -5.895 -5.832 -10.641 1 95.12 154 GLU B O 1
ATOM 2502 N N . LYS B 1 155 ? -6.762 -7.016 -12.398 1 85.81 155 LYS B N 1
ATOM 2503 C CA . LYS B 1 155 ? -7.699 -5.973 -12.805 1 85.81 155 LYS B CA 1
ATOM 2504 C C . LYS B 1 155 ? -9.125 -6.504 -12.844 1 85.81 155 LYS B C 1
ATOM 2506 O O . LYS B 1 155 ? -9.352 -7.66 -13.211 1 85.81 155 LYS B O 1
#

pLDDT: mean 83.03, std 18.89, range [34.5, 98.56]

Sequence (310 aa):
MLAFSHCVLVFCGLHLFYSQADACSHPYPKIGQSCYLLNYERVTWNTAYMRCLSYGGHLAVFETLDELLLMSEDLKKRNDRRNFHIGGRNINRHISGGDWRWIWNGKMIKMNYYSSGPGQPNGSYAKPQDCLFINSSNVFDVRCDYGNRGFACEKMLAFSHCVLVFCGLHLFYSQADACSHPYPKIGQSCYLLNYERVTWNTAYMRCLSYGGHLAVFETLDELLLMSEDLKKRNDRRNFHIGGRNINRHISGGDWRWIWNGKMIKMNYYSSGPGQPNGSYAKPQDCLFINSSNVFDVRCDYGNRGFACEK

InterPro domains:
  IPR001304 C-type lectin-like [PF00059] (42-155)
  IPR001304 C-type lectin-like [PS50041] (31-145)
  IPR001304 C-type lectin-like [SM00034] (24-154)
  IPR016186 C-type lectin-like/link domain superfamily [G3DSA:3.10.100.10] (14-155)
  IPR016187 C-type lectin fold [SSF56436] (7-155)
  IPR050828 C-type lectin and matrix domain-containing protein [PTHR45710] (21-155)

Secondary structure (DSSP, 8-state):
-------------------------TT--EETTEEEEEEEEEE-HHHHHHHHHHTTSEE---SSHHHHHHHHHHHHHTT----EEEEEEE--TTSTT--EEEEETTEEEE-SS--S-SSS----TTTT--EEEE-SS-EEEE-TT---EEEEEE-/-------------------------TT--EETTEEEEEEEEEE-HHHHHHHHHHTTSEE---SSHHHHHHHHHHHHHTT----EEEEEEE--TTSTT--EEEEETTEEEE-SS--S-SSS----TTTT--EEEE-SS-EEEE-TT---EEEEEE-

Radius of gyration: 25.43 Å; Cα contacts (8 Å, |Δi|>4): 624; chains: 2; bounding box: 95×52×60 Å

Foldseek 3Di:
DPPPPPPPPPPPPPPPPPPVLPPQPPPFDDQDSKTKDWFFAFFFLVVQQVVLVVVVFGFADDPDVVSQLVVLQVQVVVVNFFKAWGQKFFPDLVDFQGQIFGQGPNDTHTDPPRDSDPDAPGCDPVAGFTTWIGHNPGIHTHDRRRRGGIHMTID/DPPPPPPPPPPPPPPPPPPVLPPQPPPFDDQDSKTKDWFFAFFFLVVQQVVLVVVVFGFADDPDPVSQLVVLQVQVVVVNFFKAWGQKFFPDLVDFQGQIFGQGPNDTHTDPPRDSDPDFPGCDPVAGFTTWIGHNPGIHTHDRRRRGGIHMTID

Organism: Mytilus galloprovincialis (NCBI:txid29158)